Protein AF-A0A8J7KD27-F1 (afdb_monomer_lite)

Radius of gyration: 27.81 Å; chains: 1; bounding box: 64×61×92 Å

Foldseek 3Di:
DDDDDDDDDDDDPDPDPDDPDDPPPDDDDDPPPPPPPPDDDLVNLVVLLVVLVPPPPPPLVVLLVQLVVLLVVVCVDPLSVVLCVVCVVLVVQLVLLVLLLVLLVQLLVLLVCCVPVALVLLVVLLVVLVPPVPVVSLVSLVVSLVVLVVSLVSNVVSVVPPSDDPVSVVLSVLSVVLSVLSVVCSVVSPSVSSVVSSVSSCVCSVPVSVVSVVSSLVSLVSSPLVVVLVSLVSSLVSCVVVVPDVVSSVSNVSSSVSSVVVNVSSVSNSVSVVVVVVVVVVVVVVVD

Secondary structure (DSSP, 8-state):
-------------------SS-----S-----GGGS-TT--HHHHHHHHHHHHHS----HHHHHHHHHHHHHHHTTSHHHHHHHHHTHHHHHHHHHHHHHHHHHHHHHHHHHHIIIIIIHHHHHHHTTTT-TT-HHHHHHHHHHHHHHHHHHHHHHHHHTSTTS-HHHHHHHHHHHHHHHHHHHHHHHT-HHHHHHHHHHHHHHHTTHHHHHHHHHHHHHHHT-HHHHHHHHHHHHHHHHHTT--HHHHHHHHHHHHHHHHHHHHHHHHHHHHHHHHHHHHHHHHT--

Sequence (288 aa):
MPVDDTLSNPIDQNVQQSGKFGVNIGQGQEIHIGDVYQQIDPETVKQIVREELRLPQKEYGNSVGRGLAALAELMHHSEARSAVITFGADFRAACEQIDVIANYKELHDLLHTLEFQCYSGIIQEAKRFSDPEDETALEILMEHELTLQGISREVKHVAERETIATSELLWIKRLDHAQEELHAAIETLDTRRLQRTIWLLNRILAIQPSRINTNLNAAAKALRLPALVNAMQAIWNSLVEANLNQEKIQQFQTAVVVLAELNQRLTALIYGHDCWQEFDLVQASRSD

pLDDT: mean 75.5, std 20.82, range [23.75, 96.12]

Structure (mmCIF, N/CA/C/O backbone):
data_AF-A0A8J7KD27-F1
#
_entry.id   AF-A0A8J7KD27-F1
#
loop_
_atom_site.group_PDB
_atom_site.id
_atom_site.type_symbol
_atom_site.label_atom_id
_atom_site.label_alt_id
_atom_site.label_comp_id
_atom_site.label_asym_id
_atom_site.label_entity_id
_atom_site.label_seq_id
_atom_site.pdbx_PDB_ins_code
_atom_site.Cartn_x
_atom_site.Cartn_y
_atom_site.Cartn_z
_atom_site.occupancy
_atom_site.B_iso_or_equiv
_atom_site.auth_seq_id
_atom_site.auth_comp_id
_atom_site.auth_asym_id
_atom_site.auth_atom_id
_atom_site.pdbx_PDB_model_num
ATOM 1 N N . MET A 1 1 ? -30.780 48.436 62.926 1.00 34.75 1 MET A N 1
ATOM 2 C CA . MET A 1 1 ? -32.008 48.814 62.186 1.00 34.75 1 MET A CA 1
ATOM 3 C C . MET A 1 1 ? -31.629 49.893 61.184 1.00 34.75 1 MET A C 1
ATOM 5 O O . MET A 1 1 ? -30.831 50.730 61.596 1.00 34.75 1 MET A O 1
ATOM 9 N N . PRO A 1 2 ? -32.154 49.925 59.944 1.00 37.44 2 PRO A N 1
ATOM 10 C CA . PRO A 1 2 ? -33.251 49.147 59.358 1.00 37.44 2 PRO A CA 1
ATOM 11 C C . PRO A 1 2 ? -32.788 48.251 58.179 1.00 37.44 2 PRO A C 1
ATOM 13 O O . PRO A 1 2 ? -31.627 47.861 58.133 1.00 37.44 2 PRO A O 1
ATOM 16 N N . VAL A 1 3 ? -33.744 47.866 57.334 1.00 32.84 3 VAL A N 1
ATOM 17 C CA . VAL A 1 3 ? -33.877 46.665 56.495 1.00 32.84 3 VAL A CA 1
ATOM 18 C C . VAL A 1 3 ? -33.840 47.044 54.999 1.00 32.84 3 VAL A C 1
ATOM 20 O O . VAL A 1 3 ? -34.220 48.163 54.664 1.00 32.84 3 VAL A O 1
ATOM 23 N N . ASP A 1 4 ? -33.499 46.061 54.160 1.00 28.91 4 ASP A N 1
ATOM 24 C CA . ASP A 1 4 ? -34.128 45.711 52.865 1.00 28.91 4 ASP A CA 1
ATOM 25 C C . ASP A 1 4 ? -33.403 45.901 51.512 1.00 28.91 4 ASP A C 1
ATOM 27 O O . ASP A 1 4 ? -32.638 46.837 51.286 1.00 28.91 4 ASP A O 1
ATOM 31 N N . ASP A 1 5 ? -33.701 44.914 50.658 1.00 34.41 5 ASP A N 1
ATOM 32 C CA . ASP A 1 5 ? -33.194 44.464 49.354 1.00 34.41 5 ASP A CA 1
ATOM 33 C C . ASP A 1 5 ? -33.016 45.497 48.222 1.00 34.41 5 ASP A C 1
ATOM 35 O O . ASP A 1 5 ? -33.801 46.432 48.082 1.00 34.41 5 ASP A O 1
ATOM 39 N N . THR A 1 6 ? -32.061 45.238 47.305 1.00 29.97 6 THR A N 1
ATOM 40 C CA . THR A 1 6 ? -32.313 44.997 45.854 1.00 29.97 6 THR A CA 1
ATOM 41 C C . THR A 1 6 ? -31.026 44.855 45.010 1.00 29.97 6 THR A C 1
ATOM 43 O O . THR A 1 6 ? -30.184 45.742 44.943 1.00 29.97 6 THR A O 1
ATOM 46 N N . LEU A 1 7 ? -30.917 43.699 44.339 1.00 31.94 7 LEU A N 1
ATOM 47 C CA . LEU A 1 7 ? -30.390 43.432 42.984 1.00 31.94 7 LEU A CA 1
ATOM 48 C C . LEU A 1 7 ? -29.523 44.503 42.278 1.00 31.94 7 LEU A C 1
ATOM 50 O O . LEU A 1 7 ? -30.046 45.520 41.829 1.00 31.94 7 LEU A O 1
ATOM 54 N N . SER A 1 8 ? -28.269 44.161 41.948 1.00 27.58 8 SER A N 1
ATOM 55 C CA . SER A 1 8 ? -27.783 44.044 40.551 1.00 27.58 8 SER A CA 1
ATOM 56 C C . SER A 1 8 ? -26.273 43.791 40.484 1.00 27.58 8 SER A C 1
ATOM 58 O O . SER A 1 8 ? -25.460 44.563 40.983 1.00 27.58 8 SER A O 1
ATOM 60 N N . ASN A 1 9 ? -25.923 42.699 39.811 1.00 30.66 9 ASN A N 1
ATOM 61 C CA . ASN A 1 9 ? -24.589 42.384 39.307 1.00 30.66 9 ASN A CA 1
ATOM 62 C C . ASN A 1 9 ? -24.231 43.354 38.157 1.00 30.66 9 ASN A C 1
ATOM 64 O O . ASN A 1 9 ? -25.144 43.784 37.443 1.00 30.66 9 ASN A O 1
ATOM 68 N N . PRO A 1 10 ? -22.943 43.628 37.883 1.00 29.66 10 PRO A N 1
ATOM 69 C CA . PRO A 1 10 ? -22.507 43.289 36.531 1.00 29.66 10 PRO A CA 1
ATOM 70 C C . PRO A 1 10 ? -21.076 42.734 36.425 1.00 29.66 10 PRO A C 1
ATOM 72 O O . PRO A 1 10 ? -20.099 43.398 36.749 1.00 29.66 10 PRO A O 1
ATOM 75 N N . ILE A 1 11 ? -21.023 41.556 35.798 1.00 28.89 11 ILE A N 1
ATOM 76 C CA . ILE A 1 11 ? -20.173 41.204 34.650 1.00 28.89 11 ILE A CA 1
ATOM 77 C C . ILE A 1 11 ? -18.659 41.187 34.909 1.00 28.89 11 ILE A C 1
ATOM 79 O O . ILE A 1 11 ? -17.937 42.159 34.691 1.00 28.89 11 ILE A O 1
ATOM 83 N N . ASP A 1 12 ? -18.195 39.978 35.235 1.00 27.97 12 ASP A N 1
ATOM 84 C CA . ASP A 1 12 ? -16.846 39.488 34.969 1.00 27.97 12 ASP A CA 1
ATOM 85 C C . ASP A 1 12 ? -16.473 39.663 33.489 1.00 27.97 12 ASP A C 1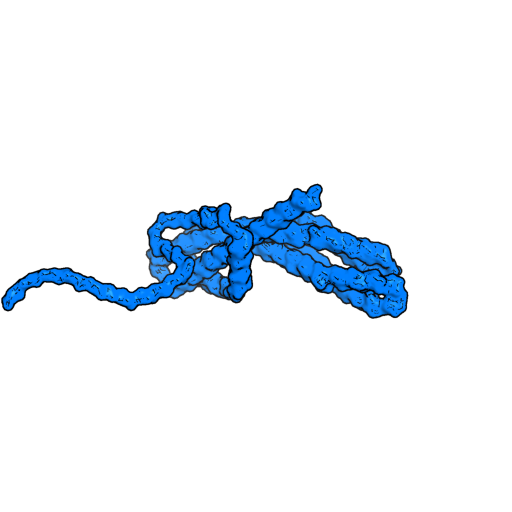
ATOM 87 O O . ASP A 1 12 ? -17.111 39.121 32.581 1.00 27.97 12 ASP A O 1
ATOM 91 N N . GLN A 1 13 ? -15.377 40.381 33.252 1.00 29.78 13 GLN A N 1
ATOM 92 C CA . GLN A 1 13 ? -14.627 40.326 32.005 1.00 29.78 13 GLN A CA 1
ATOM 93 C C . GLN A 1 13 ? -13.806 39.032 31.983 1.00 29.78 13 GLN A C 1
ATOM 95 O O . GLN A 1 13 ? -12.671 39.003 32.451 1.00 29.78 13 GLN A O 1
ATOM 100 N N . ASN A 1 14 ? -14.365 37.965 31.411 1.00 27.38 14 ASN A N 1
ATOM 101 C CA . ASN A 1 14 ? -13.587 36.802 30.993 1.00 27.38 14 ASN A CA 1
ATOM 102 C C . ASN A 1 14 ? -13.512 36.783 29.464 1.00 27.38 14 ASN A C 1
ATOM 104 O O . ASN A 1 14 ? -14.493 36.525 28.768 1.00 27.38 14 ASN A O 1
ATOM 108 N N . VAL A 1 15 ? -12.332 37.121 28.946 1.00 28.33 15 VAL A N 1
ATOM 109 C CA . VAL A 1 15 ? -11.997 37.069 27.522 1.00 28.33 15 VAL A CA 1
ATOM 110 C C . VAL A 1 15 ? -11.970 35.603 27.098 1.00 28.33 15 VAL A C 1
ATOM 112 O O . VAL A 1 15 ? -11.019 34.868 27.345 1.00 28.33 15 VAL A O 1
ATOM 115 N N . GLN A 1 16 ? -13.055 35.186 26.461 1.00 26.38 16 GLN A N 1
ATOM 116 C CA . GLN A 1 16 ? -13.216 33.887 25.831 1.00 26.38 16 GLN A CA 1
ATOM 117 C C . GLN A 1 16 ? -12.414 33.891 24.518 1.00 26.38 16 GLN A C 1
ATOM 119 O O . GLN A 1 16 ? -12.854 34.443 23.511 1.00 26.38 16 GLN A O 1
ATOM 124 N N . GLN A 1 17 ? -11.219 33.293 24.514 1.00 26.89 17 GLN A N 1
ATOM 125 C CA . GLN A 1 17 ? -10.599 32.826 23.271 1.00 26.89 17 GLN A CA 1
ATOM 126 C C . GLN A 1 17 ? -11.347 31.569 22.824 1.00 26.89 17 GLN A C 1
ATOM 128 O O . GLN A 1 17 ? -11.011 30.443 23.183 1.00 26.89 17 GLN A O 1
ATOM 133 N N . SER A 1 18 ? -12.418 31.778 22.068 1.00 28.34 18 SER A N 1
ATOM 134 C CA . SER A 1 18 ? -13.129 30.740 21.337 1.00 28.34 18 SER A CA 1
ATOM 135 C C . SER A 1 18 ? -12.239 30.218 20.206 1.00 28.34 18 SER A C 1
ATOM 137 O O . SER A 1 18 ? -11.997 30.895 19.206 1.00 28.34 18 SER A O 1
ATOM 139 N N . GLY A 1 19 ? -11.750 28.984 20.358 1.00 25.69 19 GLY A N 1
ATOM 140 C CA . GLY A 1 19 ? -11.294 28.183 19.225 1.00 25.69 19 GLY A CA 1
ATOM 141 C C . GLY A 1 19 ? -12.421 28.105 18.194 1.00 25.69 19 GLY A C 1
ATOM 142 O O . GLY A 1 19 ? -13.577 27.877 18.540 1.00 25.69 19 GLY A O 1
ATOM 143 N N . LYS A 1 20 ? -12.089 28.355 16.929 1.00 35.59 20 LYS A N 1
ATOM 144 C CA . LYS A 1 20 ? -13.010 28.659 15.820 1.00 35.59 20 LYS A CA 1
ATOM 145 C C . LYS A 1 20 ? -13.953 27.512 15.397 1.00 35.59 20 LYS A C 1
ATOM 147 O O . LYS A 1 20 ? -14.638 27.640 14.391 1.00 35.59 20 LYS A O 1
ATOM 152 N N . PHE A 1 21 ? -14.021 26.424 16.159 1.00 34.28 21 PHE A N 1
ATOM 153 C CA . PHE A 1 21 ? -14.945 25.311 15.954 1.00 34.28 21 PHE A CA 1
ATOM 154 C C . PHE A 1 21 ? -15.489 24.884 17.317 1.00 34.28 21 PHE A C 1
ATOM 156 O O . PHE A 1 21 ? -14.833 24.177 18.079 1.00 34.28 21 PHE A O 1
ATOM 163 N N . GLY A 1 22 ? -16.672 25.395 17.659 1.00 23.75 22 GLY A N 1
ATOM 164 C CA . GLY A 1 22 ? -17.358 25.056 18.899 1.00 23.75 22 GLY A CA 1
ATOM 165 C C . GLY A 1 22 ? -17.822 23.605 18.872 1.00 23.75 22 GLY A C 1
ATOM 166 O O . GLY A 1 22 ? -18.890 23.310 18.346 1.00 23.75 22 GLY A O 1
ATOM 167 N N . VAL A 1 23 ? -17.036 22.702 19.454 1.00 29.30 23 VAL A N 1
ATOM 168 C CA . VAL A 1 23 ? -17.522 21.374 19.834 1.00 29.30 23 VAL A CA 1
ATOM 169 C C . VAL A 1 23 ? -18.299 21.553 21.132 1.00 29.30 23 VAL A C 1
ATOM 171 O O . VAL A 1 23 ? -17.717 21.681 22.209 1.00 29.30 23 VAL A O 1
ATOM 174 N N . ASN A 1 24 ? -19.623 21.627 21.028 1.00 28.41 24 ASN A N 1
ATOM 175 C CA . ASN A 1 24 ? -20.491 21.689 22.195 1.00 28.41 24 ASN A CA 1
ATOM 176 C C . ASN A 1 24 ? -20.612 20.269 22.769 1.00 28.41 24 ASN A C 1
ATOM 178 O O . ASN A 1 24 ? -21.410 19.458 22.304 1.00 28.41 24 ASN A O 1
ATOM 182 N N . ILE A 1 25 ? -19.760 19.939 23.742 1.00 35.22 25 ILE A N 1
ATOM 183 C CA . ILE A 1 25 ? -19.860 18.693 24.510 1.00 35.22 25 ILE A CA 1
ATOM 184 C C . ILE A 1 25 ? -20.937 18.908 25.571 1.00 35.22 25 ILE A C 1
ATOM 186 O O . ILE A 1 25 ? -20.669 19.329 26.693 1.00 35.22 25 ILE A O 1
ATOM 190 N N . GLY A 1 26 ? -22.186 18.673 25.188 1.00 29.78 26 GLY A N 1
ATOM 191 C CA . GLY A 1 26 ? -23.321 18.802 26.086 1.00 29.78 26 GLY A CA 1
ATOM 192 C C . GLY A 1 26 ? -24.579 18.222 25.463 1.00 29.78 26 GLY A C 1
ATOM 193 O O . GLY A 1 26 ? -25.100 18.777 24.509 1.00 29.78 26 GLY A O 1
ATOM 194 N N . GLN A 1 27 ? -25.067 17.139 26.070 1.00 27.22 27 GLN A N 1
ATOM 195 C CA . GLN A 1 27 ? -26.382 16.527 25.849 1.00 27.22 27 GLN A CA 1
ATOM 196 C C . GLN A 1 27 ? -26.584 15.818 24.502 1.00 27.22 27 GLN A C 1
ATOM 198 O O . GLN A 1 27 ? -27.118 16.389 23.566 1.00 27.22 27 GLN A O 1
ATOM 203 N N . GLY A 1 28 ? -26.246 14.524 24.460 1.00 32.25 28 GLY A N 1
ATOM 204 C CA . GLY A 1 28 ? -27.072 13.473 23.839 1.00 32.25 28 GLY A CA 1
ATOM 205 C C . GLY A 1 28 ? -27.659 13.686 22.436 1.00 32.25 28 GLY A C 1
ATOM 206 O O . GLY A 1 28 ? -28.681 13.075 22.140 1.00 32.25 28 GLY A O 1
ATOM 207 N N . GLN A 1 29 ? -27.063 14.516 21.583 1.00 24.59 29 GLN A N 1
ATOM 208 C CA . GLN A 1 29 ? -27.455 14.653 20.184 1.00 24.59 29 GLN A CA 1
ATOM 209 C C . GLN A 1 29 ? -26.474 13.879 19.308 1.00 24.59 29 GLN A C 1
ATOM 211 O O . GLN A 1 29 ? -25.260 14.071 19.391 1.00 24.59 29 GLN A O 1
ATOM 216 N N . GLU A 1 30 ? -27.018 12.986 18.481 1.00 27.33 30 GLU A N 1
ATOM 217 C CA . GLU A 1 30 ? -26.281 12.323 17.411 1.00 27.33 30 GLU A CA 1
ATOM 218 C C . GLU A 1 30 ? -25.573 13.373 16.555 1.00 27.33 30 GLU A C 1
ATOM 220 O O . GLU A 1 30 ? -26.193 14.278 15.995 1.00 27.33 30 GLU A O 1
ATOM 225 N N . ILE A 1 31 ? -24.253 13.250 16.452 1.00 31.39 31 ILE A N 1
ATOM 226 C CA . ILE A 1 31 ? -23.450 14.108 15.593 1.00 31.39 31 ILE A CA 1
ATOM 227 C C . ILE A 1 31 ? -23.714 13.664 14.148 1.00 31.39 31 ILE A C 1
ATOM 229 O O . ILE A 1 31 ? -23.081 12.738 13.641 1.00 31.39 31 ILE A O 1
ATOM 233 N N . HIS A 1 32 ? -24.670 14.301 13.472 1.00 27.62 32 HIS A N 1
ATOM 234 C CA . HIS A 1 32 ? -24.827 14.185 12.022 1.00 27.62 32 HIS A CA 1
ATOM 235 C C . HIS A 1 32 ? -23.715 14.984 11.329 1.00 27.62 32 HIS A C 1
ATOM 237 O O . HIS A 1 32 ? -23.877 16.138 10.947 1.00 27.62 32 HIS A O 1
ATOM 243 N N . ILE A 1 33 ? -22.548 14.348 11.178 1.00 38.88 33 ILE A N 1
ATOM 244 C CA . ILE A 1 33 ? -21.385 14.891 10.446 1.00 38.88 33 ILE A CA 1
ATOM 245 C C . ILE A 1 33 ? -21.664 14.972 8.924 1.00 38.88 33 ILE A C 1
ATOM 247 O O . ILE A 1 33 ? -20.930 15.627 8.190 1.00 38.88 33 ILE A O 1
ATOM 251 N N . GLY A 1 34 ? -22.750 14.353 8.440 1.00 31.09 34 GLY A N 1
ATOM 252 C CA . GLY A 1 34 ? -23.084 14.249 7.014 1.00 31.09 34 GLY A CA 1
ATOM 253 C C . GLY A 1 34 ? -23.561 15.536 6.326 1.00 31.09 34 GLY A C 1
ATOM 254 O O . GLY A 1 34 ? -23.409 15.642 5.113 1.00 31.09 34 GLY A O 1
ATOM 255 N N . ASP A 1 35 ? -24.076 16.527 7.062 1.00 29.36 35 ASP A N 1
ATOM 256 C CA . ASP A 1 35 ? -24.871 17.609 6.447 1.00 29.36 35 ASP A CA 1
ATOM 257 C C . ASP A 1 35 ? -24.125 18.939 6.232 1.00 29.36 35 ASP A C 1
ATOM 259 O O . ASP A 1 35 ? -24.668 19.864 5.630 1.00 29.36 35 ASP A O 1
ATOM 263 N N . VAL A 1 36 ? -22.866 19.070 6.667 1.00 41.69 36 VAL A N 1
ATOM 264 C CA . VAL A 1 36 ? -22.132 20.354 6.571 1.00 41.69 36 VAL A CA 1
ATOM 265 C C . VAL A 1 36 ? -21.519 20.598 5.177 1.00 41.69 36 VAL A C 1
ATOM 267 O O . VAL A 1 36 ? -21.086 21.709 4.877 1.00 41.69 36 VAL A O 1
ATOM 270 N N . TYR A 1 37 ? -21.504 19.603 4.284 1.00 45.41 37 TYR A N 1
ATOM 271 C CA . TYR A 1 37 ? -20.551 19.598 3.163 1.00 45.41 37 TYR A CA 1
ATOM 272 C C . TYR A 1 37 ? -21.145 19.674 1.747 1.00 45.41 37 TYR A C 1
ATOM 274 O O . TYR A 1 37 ? -20.389 19.727 0.787 1.00 45.41 37 TYR A O 1
ATOM 282 N N . GLN A 1 38 ? -22.464 19.779 1.562 1.00 40.38 38 GLN A N 1
ATOM 283 C CA . GLN A 1 38 ? -23.055 19.763 0.208 1.00 40.38 38 GLN A CA 1
ATOM 284 C C . GLN A 1 38 ? -22.871 21.050 -0.635 1.00 40.38 38 GLN A C 1
ATOM 286 O O . GLN A 1 38 ? -23.350 21.094 -1.766 1.00 40.38 38 GLN A O 1
ATOM 291 N N . GLN A 1 39 ? -22.195 22.101 -0.146 1.00 44.88 39 GLN A N 1
ATOM 292 C CA . GLN A 1 39 ? -22.055 23.383 -0.872 1.00 44.88 39 GLN A CA 1
ATOM 293 C C . GLN A 1 39 ? -20.691 24.081 -0.691 1.00 44.88 39 GLN A C 1
ATOM 295 O O . GLN A 1 39 ? -20.625 25.308 -0.617 1.00 44.88 39 GLN A O 1
ATOM 300 N N . ILE A 1 40 ? -19.587 23.336 -0.584 1.00 54.19 40 ILE A N 1
ATOM 301 C CA . ILE A 1 40 ? -18.263 23.954 -0.394 1.00 54.19 40 ILE A CA 1
ATOM 302 C C . ILE A 1 40 ? -17.577 24.211 -1.745 1.00 54.19 40 ILE A C 1
ATOM 304 O O . ILE A 1 40 ? -17.360 23.288 -2.524 1.00 54.19 40 ILE A O 1
ATOM 308 N N . ASP A 1 41 ? -17.217 25.472 -2.004 1.00 61.31 41 ASP A N 1
ATOM 309 C CA . ASP A 1 41 ? -16.461 25.896 -3.190 1.00 61.31 41 ASP A CA 1
ATOM 310 C C . ASP A 1 41 ? -15.068 25.220 -3.259 1.00 61.31 41 ASP A C 1
ATOM 312 O O . ASP A 1 41 ? -14.403 25.091 -2.222 1.00 61.31 41 ASP A O 1
ATOM 316 N N . PRO A 1 42 ? -14.585 24.809 -4.450 1.00 55.03 42 PRO A N 1
ATOM 317 C CA . PRO A 1 42 ? -13.287 24.152 -4.628 1.00 55.03 42 PRO A CA 1
ATOM 318 C C . PRO A 1 42 ? -12.090 24.874 -3.997 1.00 55.03 42 PRO A C 1
ATOM 320 O O . PRO A 1 42 ? -11.185 24.197 -3.513 1.00 55.03 42 PRO A O 1
ATOM 323 N N . GLU A 1 43 ? -12.047 26.210 -3.931 1.00 61.41 43 GLU A N 1
ATOM 324 C CA . GLU A 1 43 ? -10.941 26.912 -3.255 1.00 61.41 43 GLU A CA 1
ATOM 325 C C . GLU A 1 43 ? -10.995 26.757 -1.732 1.00 61.41 43 GLU A C 1
ATOM 327 O O . GLU A 1 43 ? -9.959 26.689 -1.065 1.00 61.41 43 GLU A O 1
ATOM 332 N N . THR A 1 44 ? -12.192 26.607 -1.172 1.00 62.38 44 THR A N 1
ATOM 333 C CA . THR A 1 44 ? -12.369 26.319 0.256 1.00 62.38 44 THR A CA 1
ATOM 334 C C . THR A 1 44 ? -11.921 24.891 0.576 1.00 62.38 44 THR A C 1
ATOM 336 O O . THR A 1 44 ? -11.226 24.671 1.568 1.00 62.38 44 THR A O 1
ATOM 339 N N . VAL A 1 45 ? -12.213 23.926 -0.304 1.00 59.38 45 VAL A N 1
ATOM 340 C CA . VAL A 1 45 ? -11.701 22.548 -0.190 1.00 59.38 45 VAL A CA 1
ATOM 341 C C . VAL A 1 45 ? -10.172 22.521 -0.271 1.00 59.38 45 VAL A C 1
ATOM 343 O O . VAL A 1 45 ? -9.522 21.877 0.553 1.00 59.38 45 VAL A O 1
ATOM 346 N N . LYS A 1 46 ? -9.571 23.282 -1.198 1.00 58.84 46 LYS A N 1
ATOM 347 C CA . LYS A 1 46 ? -8.109 23.433 -1.288 1.00 58.84 46 LYS A CA 1
ATOM 348 C C . LYS A 1 46 ? -7.503 23.994 -0.016 1.00 58.84 46 LYS A C 1
ATOM 350 O O . LYS A 1 46 ? -6.465 23.501 0.417 1.00 58.84 46 LYS A O 1
ATOM 355 N N . GLN A 1 47 ? -8.118 25.016 0.575 1.00 61.72 47 GLN A N 1
ATOM 356 C CA . GLN A 1 47 ? -7.642 25.584 1.833 1.00 61.72 47 GLN A CA 1
ATOM 357 C C . GLN A 1 47 ? -7.716 24.570 2.974 1.00 61.72 47 GLN A C 1
ATOM 359 O O . GLN A 1 47 ? -6.731 24.428 3.691 1.00 61.72 47 GLN A O 1
ATOM 364 N N . ILE A 1 48 ? -8.814 23.819 3.096 1.00 61.62 48 ILE A N 1
ATOM 365 C CA . ILE A 1 48 ? -8.964 22.776 4.122 1.00 61.62 48 ILE A CA 1
ATOM 366 C C . ILE A 1 48 ? -7.892 21.697 3.951 1.00 61.62 48 ILE A C 1
ATOM 368 O O . ILE A 1 48 ? -7.141 21.435 4.883 1.00 61.62 48 ILE A O 1
ATOM 372 N N . VAL A 1 49 ? -7.741 21.131 2.749 1.00 60.31 49 VAL A N 1
ATOM 373 C CA . VAL A 1 49 ? -6.721 20.104 2.473 1.00 60.31 49 VAL A CA 1
ATOM 374 C C . VAL A 1 49 ? -5.310 20.644 2.720 1.00 60.31 49 VAL A C 1
ATOM 376 O O . VAL A 1 49 ? -4.469 19.947 3.278 1.00 60.31 49 VAL A O 1
ATOM 379 N N . ARG A 1 50 ? -5.032 21.897 2.345 1.00 60.53 50 ARG A N 1
ATOM 380 C CA . ARG A 1 50 ? -3.713 22.521 2.517 1.00 60.53 50 ARG A CA 1
ATOM 381 C C . ARG A 1 50 ? -3.381 22.814 3.976 1.00 60.53 50 ARG A C 1
ATOM 383 O O . ARG A 1 50 ? -2.229 22.636 4.362 1.00 60.53 50 ARG A O 1
ATOM 390 N N . GLU A 1 51 ? -4.350 23.258 4.768 1.00 61.94 51 GLU A N 1
ATOM 391 C CA . GLU A 1 51 ? -4.175 23.437 6.211 1.00 61.94 51 GLU A CA 1
ATOM 392 C C . GLU A 1 51 ? -4.029 22.081 6.915 1.00 61.94 51 GLU A C 1
ATOM 394 O O . GLU A 1 51 ? -3.100 21.898 7.700 1.00 61.94 51 GLU A O 1
ATOM 399 N N . GLU A 1 52 ? -4.826 21.077 6.539 1.00 60.69 52 GLU A N 1
ATOM 400 C CA . GLU A 1 52 ? -4.701 19.714 7.070 1.00 60.69 52 GLU A CA 1
ATOM 401 C C . GLU A 1 52 ? -3.384 19.034 6.677 1.00 60.69 52 GLU A C 1
ATOM 403 O O . GLU A 1 52 ? -2.840 18.267 7.465 1.00 60.69 52 GLU A O 1
ATOM 408 N N . LEU A 1 53 ? -2.816 19.313 5.500 1.00 57.75 53 LEU A N 1
ATOM 409 C CA . LEU A 1 53 ? -1.483 18.835 5.100 1.00 57.75 53 LEU A CA 1
ATOM 410 C C . LEU A 1 53 ? -0.342 19.604 5.788 1.00 57.75 53 LEU A C 1
ATOM 412 O O . LEU A 1 53 ? 0.753 19.065 5.936 1.00 57.75 53 LEU A O 1
ATOM 416 N N . ARG A 1 54 ? -0.579 20.855 6.209 1.00 52.12 54 ARG A N 1
ATOM 417 C CA . ARG A 1 54 ? 0.402 21.704 6.910 1.00 52.12 54 ARG A CA 1
ATOM 418 C C . ARG A 1 54 ? 0.564 21.363 8.380 1.00 52.12 54 ARG A C 1
ATOM 420 O O . ARG A 1 54 ? 1.622 21.647 8.946 1.00 52.12 54 ARG A O 1
ATOM 427 N N . LEU A 1 55 ? -0.461 20.786 9.004 1.00 52.03 55 LEU A N 1
ATOM 428 C CA . LEU A 1 55 ? -0.351 20.330 10.381 1.00 52.03 55 LEU A CA 1
ATOM 429 C C . LEU A 1 55 ? 0.733 19.247 10.456 1.00 52.03 55 LEU A C 1
ATOM 431 O O . LEU A 1 55 ? 0.635 18.255 9.719 1.00 52.03 55 LEU A O 1
ATOM 435 N N . PRO A 1 56 ? 1.745 19.396 11.339 1.00 49.59 56 PRO A N 1
ATOM 436 C CA . PRO A 1 56 ? 2.768 18.376 11.507 1.00 49.59 56 PRO A CA 1
ATOM 437 C C . PRO A 1 56 ? 2.090 17.027 11.729 1.00 49.59 56 PRO A C 1
ATOM 439 O O . PRO A 1 56 ? 0.995 16.944 12.302 1.00 49.59 56 PRO A O 1
ATOM 442 N N . GLN A 1 57 ? 2.713 15.967 11.223 1.00 54.12 57 GLN A N 1
ATOM 443 C CA . GLN A 1 57 ? 2.253 14.606 11.441 1.00 54.12 57 GLN A CA 1
ATOM 444 C C . GLN A 1 57 ? 2.353 14.340 12.950 1.00 54.12 57 GLN A C 1
ATOM 446 O O . GLN A 1 57 ? 3.400 13.957 13.459 1.00 54.12 57 GLN A O 1
ATOM 451 N N . LYS A 1 58 ? 1.289 14.671 13.695 1.00 56.41 58 LYS A N 1
ATOM 452 C CA . LYS A 1 58 ? 1.158 14.372 15.122 1.00 56.41 58 LYS A CA 1
ATOM 453 C C . LYS A 1 58 ? 1.457 12.880 15.266 1.00 56.41 58 LYS A C 1
ATOM 455 O O . LYS A 1 58 ? 0.995 12.078 14.454 1.00 56.41 58 LYS A O 1
ATOM 460 N N . GLU A 1 59 ? 2.216 12.492 16.284 1.00 61.00 59 GLU A N 1
ATOM 461 C CA . GLU A 1 59 ? 2.456 11.080 16.593 1.00 61.00 59 GLU A CA 1
ATOM 462 C C . GLU A 1 59 ? 1.180 10.443 17.175 1.00 61.00 59 GLU A C 1
ATOM 464 O O . GLU A 1 59 ? 1.117 10.079 18.349 1.00 61.00 59 GLU A O 1
ATOM 469 N N . TYR A 1 60 ? 0.126 10.324 16.359 1.00 68.69 60 TYR A N 1
ATOM 470 C CA . TYR A 1 60 ? -1.145 9.712 16.750 1.00 68.69 60 TYR A CA 1
ATOM 471 C C . TYR A 1 60 ? -0.914 8.272 17.250 1.00 68.69 60 TYR A C 1
ATOM 473 O O . TYR A 1 60 ? -1.516 7.852 18.237 1.00 68.69 60 TYR A O 1
ATOM 481 N N . GLY A 1 61 ? 0.027 7.546 16.628 1.00 69.69 61 GLY A N 1
ATOM 482 C CA . GLY A 1 61 ? 0.343 6.151 16.948 1.00 69.69 61 GLY A CA 1
ATOM 483 C C . GLY A 1 61 ? 0.867 5.927 18.371 1.00 69.69 61 GLY A C 1
ATOM 484 O O . GLY A 1 61 ? 0.442 4.979 19.028 1.00 69.69 61 GLY A O 1
ATOM 485 N N . ASN A 1 62 ? 1.719 6.817 18.890 1.00 76.56 62 ASN A N 1
ATOM 486 C CA . ASN A 1 62 ? 2.301 6.658 20.228 1.00 76.56 62 ASN A CA 1
ATOM 487 C C . ASN A 1 62 ? 1.250 6.830 21.335 1.00 76.56 62 ASN A C 1
ATOM 489 O O . ASN A 1 62 ? 1.227 6.062 22.299 1.00 76.56 62 ASN A O 1
ATOM 493 N N . SER A 1 63 ? 0.349 7.802 21.188 1.00 78.62 63 SER A N 1
ATOM 494 C CA . SER A 1 63 ? -0.733 8.040 22.151 1.00 78.62 63 SER A CA 1
ATOM 495 C C . SER A 1 63 ? -1.806 6.952 22.097 1.00 78.62 63 SER A C 1
ATOM 497 O O . SER A 1 63 ? -2.232 6.466 23.145 1.00 78.62 63 SER A O 1
ATOM 499 N N . VAL A 1 64 ? -2.201 6.518 20.893 1.00 80.19 64 VAL A N 1
ATOM 500 C CA . VAL A 1 64 ? -3.170 5.423 20.719 1.00 80.19 64 VAL A CA 1
ATOM 501 C C . VAL A 1 64 ? -2.609 4.109 21.270 1.00 80.19 64 VAL A C 1
ATOM 503 O O . VAL A 1 64 ? -3.290 3.433 22.038 1.00 80.19 64 VAL A O 1
ATOM 506 N N . GLY A 1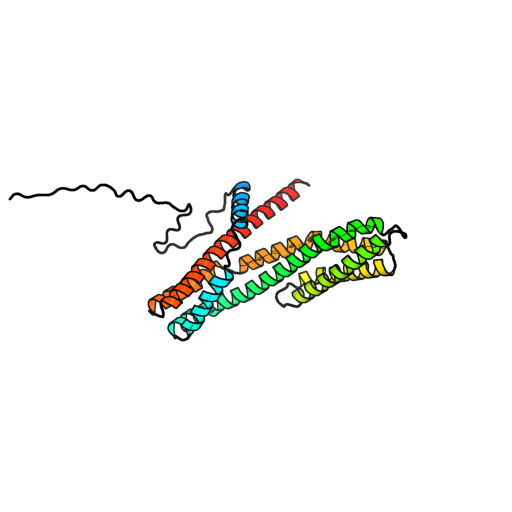 65 ? -1.345 3.786 20.973 1.00 80.69 65 GLY A N 1
ATOM 507 C CA . GLY A 1 65 ? -0.681 2.584 21.486 1.00 80.69 65 GLY A CA 1
ATOM 508 C C . GLY A 1 65 ? -0.619 2.540 23.015 1.00 80.69 65 GLY A C 1
ATOM 509 O O . GLY A 1 65 ? -0.929 1.511 23.616 1.00 80.69 65 GLY A O 1
ATOM 510 N N . ARG A 1 66 ? -0.305 3.669 23.667 1.00 83.75 66 ARG A N 1
ATOM 511 C CA . ARG A 1 66 ? -0.317 3.771 25.138 1.00 83.75 66 ARG A CA 1
ATOM 512 C C . ARG A 1 66 ? -1.710 3.568 25.734 1.00 83.75 66 ARG A C 1
ATOM 514 O O . ARG A 1 66 ? -1.836 2.858 26.728 1.00 83.75 66 ARG A O 1
ATOM 521 N N . GLY A 1 67 ? -2.752 4.151 25.141 1.00 84.06 67 GLY A N 1
ATOM 522 C CA . GLY A 1 67 ? -4.121 3.967 25.633 1.00 84.06 67 GLY A CA 1
ATOM 523 C C . GLY A 1 67 ? -4.634 2.537 25.456 1.00 84.06 67 GLY A C 1
ATOM 524 O O . GLY A 1 67 ? -5.285 2.012 26.356 1.00 84.06 67 GLY A O 1
ATOM 525 N N . LEU A 1 68 ? -4.293 1.867 24.351 1.00 84.81 68 LEU A N 1
ATOM 526 C CA . LEU A 1 68 ? -4.628 0.452 24.150 1.00 84.81 68 LEU A CA 1
ATOM 527 C C . LEU A 1 68 ? -3.873 -0.465 25.122 1.00 84.81 68 LEU A C 1
ATOM 529 O O . LEU A 1 68 ? -4.460 -1.412 25.642 1.00 84.81 68 LEU A O 1
ATOM 533 N N . ALA A 1 69 ? -2.608 -0.163 25.433 1.00 86.94 69 ALA A N 1
ATOM 534 C CA . ALA A 1 69 ? -1.869 -0.873 26.477 1.00 86.94 69 ALA A CA 1
ATOM 53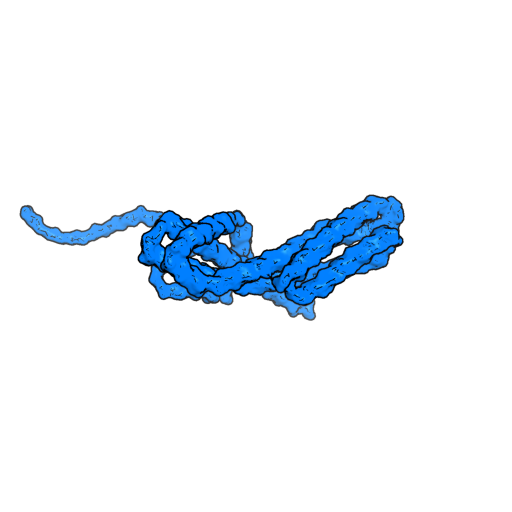5 C C . ALA A 1 69 ? -2.525 -0.690 27.858 1.00 86.94 69 ALA A C 1
ATOM 537 O O . ALA A 1 69 ? -2.702 -1.659 28.594 1.00 86.94 69 ALA A O 1
ATOM 538 N N . ALA A 1 70 ? -2.971 0.529 28.180 1.00 87.62 70 ALA A N 1
ATOM 539 C CA . ALA A 1 70 ? -3.721 0.796 29.404 1.00 87.62 70 ALA A CA 1
ATOM 540 C C . ALA A 1 70 ? -5.051 0.020 29.458 1.00 87.62 70 ALA A C 1
ATOM 542 O O . ALA A 1 70 ? -5.400 -0.522 30.505 1.00 87.62 70 ALA A O 1
ATOM 543 N N . LEU A 1 71 ? -5.767 -0.096 28.333 1.00 86.81 71 LEU A N 1
ATOM 544 C CA . LEU A 1 71 ? -6.972 -0.923 28.238 1.00 86.81 71 LEU A CA 1
ATOM 545 C C . LEU A 1 71 ? -6.664 -2.409 28.475 1.00 86.81 71 LEU A C 1
ATOM 547 O O . LEU A 1 71 ? -7.402 -3.068 29.205 1.00 86.81 71 LEU A O 1
ATOM 551 N N . ALA A 1 72 ? -5.574 -2.930 27.906 1.00 87.06 72 ALA A N 1
ATOM 552 C CA . ALA A 1 72 ? -5.165 -4.321 28.098 1.00 87.06 72 ALA A CA 1
ATOM 553 C C . ALA A 1 72 ? -4.897 -4.647 29.578 1.00 87.06 72 ALA A C 1
ATOM 555 O O . ALA A 1 72 ? -5.301 -5.705 30.057 1.00 87.06 72 ALA A O 1
ATOM 556 N N . GLU A 1 73 ? -4.296 -3.717 30.325 1.00 87.75 73 GLU A N 1
ATOM 557 C CA . GLU A 1 73 ? -4.138 -3.847 31.778 1.00 87.75 73 GLU A CA 1
ATOM 558 C C . GLU A 1 73 ? -5.493 -3.804 32.512 1.00 87.75 73 GLU A C 1
ATOM 560 O O . GLU A 1 73 ? -5.735 -4.585 33.432 1.00 87.75 73 GLU A O 1
ATOM 565 N N . LEU A 1 74 ? -6.425 -2.943 32.088 1.00 87.06 74 LEU A N 1
ATOM 566 C CA . LEU A 1 74 ? -7.765 -2.866 32.685 1.00 87.06 74 LEU A CA 1
ATOM 567 C C . LEU A 1 74 ? -8.600 -4.136 32.439 1.00 87.06 74 LEU A C 1
ATOM 569 O O . LEU A 1 74 ? -9.428 -4.485 33.280 1.00 87.06 74 LEU A O 1
ATOM 573 N N . MET A 1 75 ? -8.353 -4.884 31.356 1.00 88.25 75 MET A N 1
ATOM 574 C CA . MET A 1 75 ? -9.033 -6.156 31.040 1.00 88.25 75 MET A CA 1
ATOM 575 C C . MET A 1 75 ? -8.763 -7.300 32.039 1.00 88.25 75 MET A C 1
ATOM 577 O O . MET A 1 75 ? -9.381 -8.375 31.945 1.00 88.25 75 MET A O 1
ATOM 581 N N . HIS A 1 76 ? -7.878 -7.097 33.022 1.00 87.25 76 HIS A N 1
ATOM 582 C CA . HIS A 1 76 ? -7.792 -7.967 34.196 1.00 87.25 76 HIS A CA 1
ATOM 583 C C . HIS A 1 76 ? -9.079 -7.941 35.041 1.00 87.25 76 HIS A C 1
ATOM 585 O O . HIS A 1 76 ? -9.370 -8.930 35.714 1.00 87.25 76 HIS A O 1
ATOM 591 N N . HIS A 1 77 ? -9.886 -6.883 34.931 1.00 84.44 77 HIS A N 1
ATOM 592 C CA . HIS A 1 77 ? -11.210 -6.766 35.541 1.00 84.44 77 HIS A CA 1
ATOM 593 C C . HIS A 1 77 ? -12.318 -7.271 34.600 1.00 84.44 77 HIS A C 1
ATOM 595 O O . HIS A 1 77 ? -12.275 -7.071 33.382 1.00 84.44 77 HIS A O 1
ATOM 601 N N . SER A 1 78 ? -13.326 -7.943 35.162 1.00 84.06 78 SER A N 1
ATOM 602 C CA . SER A 1 78 ? -14.436 -8.559 34.416 1.00 84.06 78 SER A CA 1
ATOM 603 C C . SER A 1 78 ? -15.274 -7.552 33.629 1.00 84.06 78 SER A C 1
ATOM 605 O O . SER A 1 78 ? -15.714 -7.844 32.519 1.00 84.06 78 SER A O 1
ATOM 607 N N . GLU A 1 79 ? -15.456 -6.362 34.185 1.00 82.06 79 GLU A N 1
ATOM 608 C CA . GLU A 1 79 ? -16.247 -5.254 33.662 1.00 82.06 79 GLU A CA 1
ATOM 609 C C . GLU A 1 79 ? -15.613 -4.715 32.376 1.00 82.06 79 GLU A C 1
ATOM 611 O O . GLU A 1 79 ? -16.260 -4.654 31.329 1.00 82.06 79 GLU A O 1
ATOM 616 N N . ALA A 1 80 ? -14.305 -4.441 32.427 1.00 80.31 80 ALA A N 1
ATOM 617 C CA . ALA A 1 80 ? -13.511 -4.031 31.273 1.00 80.31 80 ALA A CA 1
ATOM 618 C C . ALA A 1 80 ? -13.509 -5.107 30.178 1.00 80.31 80 ALA A C 1
ATOM 620 O O . ALA A 1 80 ? -13.677 -4.811 28.996 1.00 80.31 80 ALA A O 1
ATOM 621 N N . ARG A 1 81 ? -13.366 -6.379 30.567 1.00 85.56 81 ARG A N 1
ATOM 622 C CA . ARG A 1 81 ? -13.367 -7.500 29.621 1.00 85.56 81 ARG A CA 1
ATOM 623 C C . ARG A 1 81 ? -14.711 -7.655 28.910 1.00 85.56 81 ARG A C 1
ATOM 625 O O . ARG A 1 81 ? -14.722 -7.870 27.703 1.00 85.56 81 ARG A O 1
ATOM 632 N N . SER A 1 82 ? -15.822 -7.529 29.633 1.00 85.88 82 SER A N 1
ATOM 633 C CA . SER A 1 82 ? -17.174 -7.612 29.066 1.00 85.88 82 SER A CA 1
ATOM 634 C C . SER A 1 82 ? -17.431 -6.494 28.048 1.00 85.88 82 SER A C 1
ATOM 636 O O . SER A 1 82 ? -17.905 -6.749 26.937 1.00 85.88 82 SER A O 1
ATOM 638 N N . ALA A 1 83 ? -17.027 -5.264 28.386 1.00 81.25 83 ALA A N 1
ATOM 639 C CA . ALA A 1 83 ? -17.131 -4.121 27.485 1.00 81.25 83 ALA A CA 1
ATOM 640 C C . ALA A 1 83 ? -16.315 -4.337 26.197 1.00 81.25 83 ALA A C 1
ATOM 642 O O . ALA A 1 83 ? -16.837 -4.159 25.102 1.00 81.25 83 ALA A O 1
ATOM 643 N N . VAL A 1 84 ? -15.068 -4.809 26.301 1.00 84.50 84 VAL A N 1
ATOM 644 C CA . VAL A 1 84 ? -14.221 -5.082 25.124 1.00 84.50 84 VAL A CA 1
ATOM 645 C C . VAL A 1 84 ? -14.758 -6.237 24.274 1.00 84.50 84 VAL A C 1
ATOM 647 O O . VAL A 1 84 ? -14.738 -6.145 23.048 1.00 84.50 84 VAL A O 1
ATOM 650 N N . ILE A 1 85 ? -15.275 -7.310 24.887 1.00 88.19 85 ILE A N 1
ATOM 651 C CA . ILE A 1 85 ? -15.873 -8.443 24.154 1.00 88.19 85 ILE A CA 1
ATOM 652 C C . ILE A 1 85 ? -17.037 -7.973 23.279 1.00 88.19 85 ILE A C 1
ATOM 654 O O . ILE A 1 85 ? -17.147 -8.416 22.136 1.00 88.19 85 ILE A O 1
ATOM 658 N N . THR A 1 86 ? -17.856 -7.052 23.793 1.00 86.69 86 THR A N 1
ATOM 659 C CA . THR A 1 86 ? -19.018 -6.498 23.080 1.00 86.69 86 THR A CA 1
ATOM 660 C C . THR A 1 86 ? -18.625 -5.869 21.740 1.00 86.69 86 THR A C 1
ATOM 662 O O . THR A 1 86 ? -19.336 -6.050 20.757 1.00 86.69 86 THR A O 1
ATOM 665 N N . PHE A 1 87 ? -17.459 -5.219 21.672 1.00 84.06 87 PHE A N 1
ATOM 666 C CA . PHE A 1 87 ? -16.960 -4.535 20.470 1.00 84.06 87 PHE A CA 1
ATOM 667 C C . PHE A 1 87 ? -15.819 -5.282 19.763 1.00 84.06 87 PHE A C 1
ATOM 669 O O . PHE A 1 87 ? -15.190 -4.760 18.844 1.00 84.06 87 PHE A O 1
ATOM 676 N N . GLY A 1 88 ? -15.516 -6.520 20.166 1.00 81.25 88 GLY A N 1
ATOM 677 C CA . GLY A 1 88 ? -14.356 -7.253 19.651 1.00 81.25 88 GLY A CA 1
ATOM 678 C C . GLY A 1 88 ? -14.409 -7.521 18.142 1.00 81.25 88 GLY A C 1
ATOM 679 O O . GLY A 1 88 ? -13.363 -7.653 17.508 1.00 81.25 88 GLY A O 1
ATOM 680 N N . ALA A 1 89 ? -15.608 -7.597 17.556 1.00 84.56 89 ALA A N 1
ATOM 681 C CA . ALA A 1 89 ? -15.776 -7.700 16.108 1.00 84.56 89 ALA A CA 1
ATOM 682 C C . ALA A 1 89 ? -15.386 -6.399 15.386 1.00 84.56 89 ALA A C 1
ATOM 684 O O . ALA A 1 89 ? -14.717 -6.471 14.359 1.00 84.56 89 ALA A O 1
ATOM 685 N N . ASP A 1 90 ? -15.726 -5.236 15.950 1.00 83.94 90 ASP A N 1
ATOM 686 C CA . ASP A 1 90 ? -15.397 -3.928 15.373 1.00 83.94 90 ASP A CA 1
ATOM 687 C C . ASP A 1 90 ? -13.885 -3.677 15.379 1.00 83.94 90 ASP A C 1
ATOM 689 O O . ASP A 1 90 ? -13.327 -3.236 14.377 1.00 83.94 90 ASP A O 1
ATOM 693 N N . PHE A 1 91 ? -13.197 -4.030 16.473 1.00 81.62 91 PHE A N 1
ATOM 694 C CA . PHE A 1 91 ? -11.734 -3.939 16.538 1.00 81.62 91 PHE A CA 1
ATOM 695 C C . PHE A 1 91 ? -11.052 -4.842 15.510 1.00 81.62 91 PHE A C 1
ATOM 697 O O . PHE A 1 91 ? -10.130 -4.393 14.836 1.00 81.62 91 PHE A O 1
ATOM 704 N N . ARG A 1 92 ? -11.501 -6.098 15.364 1.00 84.75 92 ARG A N 1
ATOM 705 C CA . ARG A 1 92 ? -10.931 -7.014 14.363 1.00 84.75 92 ARG A CA 1
ATOM 706 C C . ARG A 1 92 ? -11.127 -6.491 12.946 1.00 84.75 92 ARG A C 1
ATOM 708 O O . ARG A 1 92 ? -10.152 -6.408 12.209 1.00 84.75 92 ARG A O 1
ATOM 715 N N . ALA A 1 93 ? -12.344 -6.066 12.612 1.00 85.75 93 ALA A N 1
ATOM 716 C CA . ALA A 1 93 ? -12.638 -5.484 11.308 1.00 85.75 93 ALA A CA 1
ATOM 717 C C . ALA A 1 93 ? -11.781 -4.235 11.037 1.00 85.75 93 ALA A C 1
ATOM 719 O O . ALA A 1 93 ? -11.280 -4.056 9.929 1.00 85.75 93 ALA A O 1
ATOM 720 N N . ALA A 1 94 ? -11.559 -3.390 12.049 1.00 84.25 94 ALA A N 1
ATOM 721 C CA . ALA A 1 94 ? -10.688 -2.229 11.915 1.00 84.25 94 ALA A CA 1
ATOM 722 C C . ALA A 1 94 ? -9.216 -2.618 11.690 1.00 84.25 94 ALA A C 1
ATOM 724 O O . ALA A 1 94 ? -8.566 -2.030 10.831 1.00 84.25 94 ALA A O 1
ATOM 725 N N . CYS A 1 95 ? -8.690 -3.610 12.416 1.00 84.00 95 CYS A N 1
ATOM 726 C CA . CYS A 1 95 ? -7.326 -4.109 12.212 1.00 84.00 95 CYS A CA 1
ATOM 727 C C . CYS A 1 95 ? -7.133 -4.680 10.802 1.00 84.00 95 CYS A C 1
ATOM 729 O O . CYS A 1 95 ? -6.226 -4.250 10.096 1.00 84.00 95 CYS A O 1
ATOM 731 N N . GLU A 1 96 ? -8.031 -5.566 10.365 1.00 86.69 96 GLU A N 1
ATOM 732 C CA . GLU A 1 96 ? -8.006 -6.141 9.013 1.00 86.69 96 GLU A CA 1
ATOM 733 C C . GLU A 1 96 ? -8.035 -5.039 7.942 1.00 86.69 96 GLU A C 1
ATOM 735 O O . GLU A 1 96 ? -7.309 -5.084 6.950 1.00 86.69 96 GLU A O 1
ATOM 740 N N . GLN A 1 97 ? -8.834 -3.994 8.161 1.00 88.81 97 GLN A N 1
ATOM 741 C CA . GLN A 1 97 ? -8.941 -2.889 7.220 1.00 88.81 97 GLN A CA 1
ATOM 742 C C . GLN A 1 97 ? -7.718 -1.957 7.232 1.00 88.81 97 GLN A C 1
ATOM 744 O O . GLN A 1 97 ? -7.375 -1.409 6.180 1.00 88.81 97 GLN A O 1
ATOM 749 N N . ILE A 1 98 ? -7.038 -1.790 8.374 1.00 85.06 98 ILE A N 1
ATOM 750 C CA . ILE A 1 98 ? -5.743 -1.091 8.460 1.00 85.06 98 ILE A CA 1
ATOM 751 C C . ILE A 1 98 ? -4.694 -1.828 7.629 1.00 85.06 98 ILE A C 1
ATOM 753 O O . ILE A 1 98 ? -3.971 -1.175 6.877 1.00 85.06 98 ILE A O 1
ATOM 757 N N . ASP A 1 99 ? -4.650 -3.160 7.701 1.00 86.94 99 ASP A N 1
ATOM 758 C CA . ASP A 1 99 ? -3.707 -3.963 6.918 1.00 86.94 99 ASP A CA 1
ATOM 759 C C . ASP A 1 99 ? -3.943 -3.784 5.410 1.00 86.94 99 ASP A C 1
ATOM 761 O O . ASP A 1 99 ? -3.003 -3.566 4.644 1.00 86.94 99 ASP A O 1
ATOM 765 N N . VAL A 1 100 ? -5.208 -3.763 4.974 1.00 89.44 100 VAL A N 1
ATOM 766 C CA . VAL A 1 100 ? -5.573 -3.471 3.575 1.00 89.44 100 VAL A CA 1
ATOM 767 C C . VAL A 1 100 ? -5.090 -2.076 3.145 1.00 89.44 100 VAL A C 1
ATOM 769 O O . VAL A 1 100 ? -4.514 -1.930 2.065 1.00 89.44 100 VAL A O 1
ATOM 772 N N . ILE A 1 101 ? -5.300 -1.045 3.974 1.00 88.44 101 ILE A N 1
ATOM 773 C CA . ILE A 1 101 ? -4.851 0.332 3.689 1.00 88.44 101 ILE A CA 1
ATOM 774 C C . ILE A 1 101 ? -3.324 0.390 3.599 1.00 88.44 101 ILE A C 1
ATOM 776 O O . ILE A 1 101 ? -2.790 1.007 2.677 1.00 88.44 101 ILE A O 1
ATOM 780 N N . ALA A 1 102 ? -2.623 -0.256 4.532 1.00 87.19 102 ALA A N 1
ATOM 781 C CA . ALA A 1 102 ? -1.167 -0.303 4.552 1.00 87.19 102 ALA A CA 1
ATOM 782 C C . ALA A 1 102 ? -0.614 -0.932 3.266 1.00 87.19 102 ALA A C 1
ATOM 784 O O . ALA A 1 102 ? 0.272 -0.355 2.639 1.00 87.19 102 ALA A O 1
ATOM 785 N N . ASN A 1 103 ? -1.202 -2.042 2.816 1.00 89.69 103 ASN A N 1
ATOM 786 C CA . ASN A 1 103 ? -0.760 -2.738 1.610 1.00 89.69 103 ASN A CA 1
ATOM 787 C C . ASN A 1 103 ? -1.024 -1.919 0.333 1.00 89.69 103 ASN A C 1
ATOM 789 O O . ASN A 1 103 ? -0.150 -1.832 -0.528 1.00 89.69 103 ASN A O 1
ATOM 793 N N . TYR A 1 104 ? -2.176 -1.244 0.210 1.00 89.50 104 TYR A N 1
ATOM 794 C CA . TYR A 1 104 ? -2.408 -0.335 -0.923 1.00 89.50 104 TYR A CA 1
ATOM 795 C C . TYR A 1 104 ? -1.486 0.886 -0.905 1.00 89.50 104 TYR A C 1
ATOM 797 O O . TYR A 1 104 ? -1.046 1.328 -1.967 1.00 89.50 104 TYR A O 1
ATOM 805 N N . LYS A 1 105 ? -1.170 1.420 0.278 1.00 88.44 105 LYS A N 1
ATOM 806 C CA . LYS A 1 105 ? -0.213 2.519 0.410 1.00 88.44 105 LYS A CA 1
ATOM 807 C C . LYS A 1 105 ? 1.190 2.086 -0.015 1.00 88.44 105 LYS A C 1
ATOM 809 O O . LYS A 1 105 ? 1.834 2.804 -0.766 1.00 88.44 105 LYS A O 1
ATOM 814 N N . GLU A 1 106 ? 1.635 0.906 0.405 1.00 90.69 106 GLU A N 1
ATOM 815 C CA . GLU A 1 106 ? 2.937 0.364 0.008 1.00 90.69 106 GLU A CA 1
ATOM 816 C C . GLU A 1 106 ? 3.024 0.184 -1.516 1.00 90.69 106 GLU A C 1
ATOM 818 O O . GLU A 1 106 ? 3.992 0.627 -2.131 1.00 90.69 106 GLU A O 1
ATOM 823 N N . LEU A 1 107 ? 1.977 -0.352 -2.159 1.00 90.88 107 LEU A N 1
ATOM 824 C CA . LEU A 1 107 ? 1.921 -0.428 -3.625 1.00 90.88 107 LEU A CA 1
ATOM 825 C C . LEU A 1 107 ? 1.946 0.953 -4.294 1.00 90.88 107 LEU A C 1
ATOM 827 O O . LEU A 1 107 ? 2.615 1.128 -5.312 1.00 90.88 107 LEU A O 1
ATOM 831 N N . HIS A 1 108 ? 1.218 1.928 -3.746 1.00 89.06 108 HIS A N 1
ATOM 832 C CA . HIS A 1 108 ? 1.217 3.299 -4.253 1.00 89.06 108 HIS A CA 1
ATOM 833 C C . HIS A 1 108 ? 2.616 3.924 -4.170 1.00 89.06 108 HIS A C 1
ATOM 835 O O . HIS A 1 108 ? 3.103 4.477 -5.154 1.00 89.06 108 HIS A O 1
ATOM 841 N N . ASP A 1 109 ? 3.284 3.793 -3.026 1.00 88.31 109 ASP A N 1
ATOM 842 C CA . ASP A 1 109 ? 4.619 4.347 -2.798 1.00 88.31 109 ASP A CA 1
ATOM 843 C C . ASP A 1 109 ? 5.671 3.664 -3.697 1.00 88.31 109 ASP A C 1
ATOM 845 O O . ASP A 1 109 ? 6.577 4.326 -4.214 1.00 88.31 109 ASP A O 1
ATOM 849 N N . LEU A 1 110 ? 5.519 2.363 -3.977 1.00 91.62 110 LEU A N 1
ATOM 850 C CA . LEU A 1 110 ? 6.344 1.638 -4.952 1.00 91.62 110 LEU A CA 1
ATOM 851 C C . LEU A 1 110 ? 6.110 2.122 -6.392 1.00 91.62 110 LEU A C 1
ATOM 853 O O . LEU A 1 110 ? 7.074 2.314 -7.134 1.00 91.62 110 LEU A O 1
ATOM 857 N N . LEU A 1 111 ? 4.858 2.369 -6.795 1.00 90.62 111 LEU A N 1
ATOM 858 C CA . LEU A 1 111 ? 4.551 2.947 -8.111 1.00 90.62 111 LEU A CA 1
ATOM 859 C C . LEU A 1 111 ? 5.072 4.380 -8.252 1.00 90.62 111 LEU A C 1
ATOM 861 O O . LEU A 1 111 ? 5.572 4.746 -9.312 1.00 90.62 111 LEU A O 1
ATOM 865 N N . HIS A 1 112 ? 4.996 5.173 -7.188 1.00 88.19 112 HIS A N 1
ATOM 866 C CA . HIS A 1 112 ? 5.553 6.519 -7.169 1.00 88.19 112 HIS A CA 1
ATOM 867 C C . HIS A 1 112 ? 7.085 6.464 -7.293 1.00 88.19 112 HIS A C 1
ATOM 869 O O . HIS A 1 112 ? 7.689 7.171 -8.096 1.00 88.19 112 HIS A O 1
ATOM 875 N N . THR A 1 113 ? 7.738 5.557 -6.564 1.00 89.00 113 THR A N 1
ATOM 876 C CA . THR A 1 113 ? 9.176 5.291 -6.723 1.00 89.00 113 THR A CA 1
ATOM 877 C C . THR A 1 113 ? 9.521 4.910 -8.169 1.00 89.00 113 THR A C 1
ATOM 879 O O . THR A 1 113 ? 10.455 5.470 -8.743 1.00 89.00 113 THR A O 1
ATOM 882 N N . LEU A 1 114 ? 8.734 4.028 -8.794 1.00 91.19 114 LEU A N 1
ATOM 883 C CA . LEU A 1 114 ? 8.903 3.628 -10.196 1.00 91.19 114 LEU A CA 1
ATOM 884 C C . LEU A 1 114 ? 8.801 4.814 -11.165 1.00 91.19 114 LEU A C 1
ATOM 886 O O . LEU A 1 114 ? 9.635 4.940 -12.061 1.00 91.19 114 LEU A O 1
ATOM 890 N N . GLU A 1 115 ? 7.801 5.676 -10.994 1.00 89.00 115 GLU A N 1
ATOM 891 C CA . GLU A 1 115 ? 7.583 6.850 -11.844 1.00 89.00 115 GLU A CA 1
ATOM 892 C C . GLU A 1 115 ? 8.749 7.840 -11.763 1.00 89.00 115 GLU A C 1
ATOM 894 O O . GLU A 1 115 ? 9.308 8.240 -12.788 1.00 89.00 115 GLU A O 1
ATOM 899 N N . PHE A 1 116 ? 9.137 8.210 -10.542 1.00 86.44 116 PHE A N 1
ATOM 900 C CA . PHE A 1 116 ? 10.057 9.322 -10.325 1.00 86.44 116 PHE A CA 1
ATOM 901 C C . PHE A 1 116 ? 11.530 8.917 -10.363 1.00 86.44 116 PHE A C 1
ATOM 903 O O . PHE A 1 116 ? 12.344 9.700 -10.851 1.00 86.44 116 PHE A O 1
ATOM 910 N N . GLN A 1 117 ? 11.882 7.726 -9.869 1.00 84.38 117 GLN A N 1
ATOM 911 C CA . GLN A 1 117 ? 13.282 7.300 -9.726 1.00 84.38 117 GLN A CA 1
ATOM 912 C C . GLN A 1 117 ? 13.771 6.378 -10.849 1.00 84.38 117 GLN A C 1
ATOM 914 O O . GLN A 1 117 ? 14.976 6.194 -10.995 1.00 84.38 117 GLN A O 1
ATOM 919 N N . CYS A 1 118 ? 12.869 5.784 -11.635 1.00 89.50 118 CYS A N 1
ATOM 920 C CA . CYS A 1 118 ? 13.239 4.778 -12.631 1.00 89.50 118 CYS A CA 1
ATOM 921 C C . CYS A 1 118 ? 12.763 5.154 -14.041 1.00 89.50 118 CYS A C 1
ATOM 923 O O . CYS A 1 118 ? 13.579 5.346 -14.940 1.00 89.50 118 CYS A O 1
ATOM 925 N N . TYR A 1 119 ? 11.457 5.330 -14.245 1.00 90.25 119 TYR A N 1
ATOM 926 C CA . TYR A 1 119 ? 10.882 5.558 -15.574 1.00 90.25 119 TYR A CA 1
ATOM 927 C C . TYR A 1 119 ? 11.401 6.836 -16.255 1.00 90.25 119 TYR A C 1
ATOM 929 O O . TYR A 1 119 ? 11.713 6.820 -17.448 1.00 90.25 119 TYR A O 1
ATOM 937 N N . SER A 1 120 ? 11.540 7.925 -15.494 1.00 88.38 120 SER A N 1
ATOM 938 C CA . SER A 1 120 ? 12.094 9.200 -15.966 1.00 88.38 120 SER A CA 1
ATOM 939 C C . SER A 1 120 ? 13.515 9.050 -16.531 1.00 88.38 120 SER A C 1
ATOM 941 O O . SER A 1 120 ? 13.788 9.506 -17.645 1.00 88.38 120 SER A O 1
ATOM 943 N N . GLY A 1 121 ? 14.389 8.352 -15.803 1.00 87.75 121 GLY A N 1
ATOM 944 C CA . GLY A 1 121 ? 15.768 8.080 -16.207 1.00 87.75 121 GLY A CA 1
ATOM 945 C C . GLY A 1 121 ? 15.859 7.147 -17.413 1.00 87.75 121 GLY A C 1
ATOM 946 O O . GLY A 1 121 ? 16.567 7.448 -18.371 1.00 87.75 121 GLY A O 1
ATOM 947 N N . ILE A 1 122 ? 15.041 6.088 -17.454 1.00 90.56 122 ILE A N 1
ATOM 948 C CA . ILE A 1 122 ? 14.976 5.179 -18.611 1.00 90.56 122 ILE A CA 1
ATOM 949 C C . ILE A 1 122 ? 14.610 5.938 -19.895 1.00 90.56 122 ILE A C 1
ATOM 951 O O . ILE A 1 122 ? 15.235 5.726 -20.933 1.00 90.56 122 ILE A O 1
ATOM 955 N N . ILE A 1 123 ? 13.621 6.839 -19.857 1.00 91.69 123 ILE A N 1
ATOM 956 C CA . ILE A 1 123 ? 13.244 7.636 -21.039 1.00 91.69 123 ILE A CA 1
ATOM 957 C C . ILE A 1 123 ? 14.383 8.552 -21.486 1.00 91.69 123 ILE A C 1
ATOM 959 O O . ILE A 1 123 ? 14.595 8.732 -22.691 1.00 91.69 123 ILE A O 1
ATOM 963 N N . GLN A 1 124 ? 15.069 9.179 -20.530 1.00 89.25 124 GLN A N 1
ATOM 964 C CA . GLN A 1 124 ? 16.157 10.100 -20.823 1.00 89.25 124 GLN A CA 1
ATOM 965 C C . GLN A 1 124 ? 17.294 9.378 -21.551 1.00 89.25 124 GLN A C 1
ATOM 967 O O . GLN A 1 124 ? 17.716 9.822 -22.624 1.00 89.25 124 GLN A O 1
ATOM 972 N N . GLU A 1 125 ? 17.720 8.235 -21.019 1.00 90.00 125 GLU A N 1
ATOM 973 C CA . GLU A 1 125 ? 18.853 7.486 -21.558 1.00 90.00 125 GLU A CA 1
ATOM 974 C C . GLU A 1 125 ? 18.489 6.670 -22.805 1.00 90.00 125 GLU A C 1
ATOM 976 O O . GLU A 1 125 ? 19.333 6.458 -23.672 1.00 90.00 125 GLU A O 1
ATOM 981 N N . ALA A 1 126 ? 17.215 6.322 -23.014 1.00 88.06 126 ALA A N 1
ATOM 982 C CA . ALA A 1 126 ? 16.781 5.623 -24.226 1.00 88.06 126 ALA A CA 1
ATOM 983 C C . ALA A 1 126 ? 17.044 6.385 -25.533 1.00 88.06 126 ALA A C 1
ATOM 985 O O . ALA A 1 126 ? 17.161 5.767 -26.593 1.00 88.06 126 ALA A O 1
ATOM 986 N N . LYS A 1 127 ? 17.152 7.718 -25.479 1.00 85.50 127 LYS A N 1
ATOM 987 C CA . LYS A 1 127 ? 17.545 8.533 -26.641 1.00 85.50 127 LYS A CA 1
ATOM 988 C C . LYS A 1 127 ? 19.023 8.361 -26.992 1.00 85.50 127 LYS A C 1
ATOM 990 O O . LYS A 1 127 ? 19.371 8.430 -28.166 1.00 85.50 127 LYS A O 1
ATOM 995 N N . ARG A 1 128 ? 19.862 8.153 -25.977 1.00 86.06 128 ARG A N 1
ATOM 996 C CA . ARG A 1 128 ? 21.321 8.013 -26.078 1.00 86.06 128 ARG A CA 1
ATOM 997 C C . ARG A 1 128 ? 21.743 6.568 -26.320 1.00 86.06 128 ARG A C 1
ATOM 999 O O . ARG A 1 128 ? 22.738 6.330 -26.976 1.00 86.06 128 ARG A O 1
ATOM 1006 N N . PHE A 1 129 ? 20.898 5.613 -25.941 1.00 83.12 129 PHE A N 1
ATOM 1007 C CA . PHE A 1 129 ? 21.086 4.179 -26.170 1.00 83.12 129 PHE A CA 1
ATOM 1008 C C . PHE A 1 129 ? 21.247 3.764 -27.646 1.00 83.12 129 PHE A C 1
ATOM 1010 O O . PHE A 1 129 ? 21.676 2.654 -27.937 1.00 83.12 129 PHE A O 1
ATOM 1017 N N . SER A 1 130 ? 20.862 4.622 -28.598 1.00 77.25 130 SER A N 1
ATOM 1018 C CA . SER A 1 130 ? 21.089 4.358 -30.029 1.00 77.25 130 SER A CA 1
ATOM 1019 C C . SER A 1 130 ? 22.518 4.680 -30.483 1.00 77.25 130 SER A C 1
ATOM 1021 O O . SER A 1 130 ? 22.866 4.340 -31.612 1.00 77.25 130 SER A O 1
ATOM 1023 N N . ASP A 1 131 ? 23.314 5.349 -29.643 1.00 81.50 131 ASP A N 1
ATOM 1024 C CA . ASP A 1 131 ? 24.715 5.676 -29.893 1.0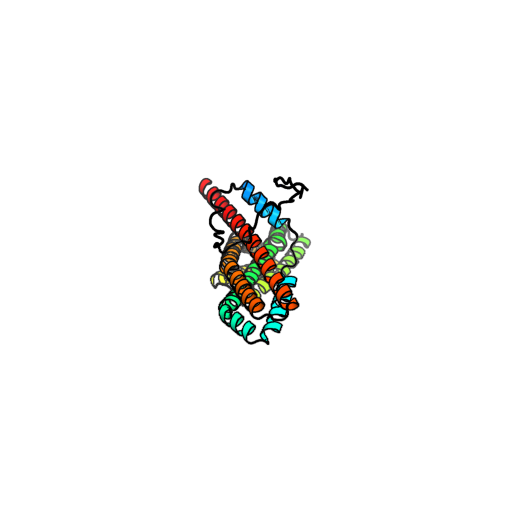0 81.50 131 ASP A CA 1
ATOM 1025 C C . ASP A 1 131 ? 25.630 4.597 -29.275 1.00 81.50 131 ASP A C 1
ATOM 1027 O O . ASP A 1 131 ? 25.688 4.479 -28.050 1.00 81.50 131 ASP A O 1
ATOM 1031 N N . PRO A 1 132 ? 26.340 3.791 -30.088 1.00 72.06 132 PRO A N 1
ATOM 1032 C CA . PRO A 1 132 ? 27.216 2.731 -29.591 1.00 72.06 132 PRO A CA 1
ATOM 1033 C C . PRO A 1 132 ? 28.438 3.229 -28.808 1.00 72.06 132 PRO A C 1
ATOM 1035 O O . PRO A 1 132 ? 29.081 2.418 -28.147 1.00 72.06 132 PRO A O 1
ATOM 1038 N N . GLU A 1 133 ? 28.796 4.514 -28.913 1.00 77.69 133 GLU A N 1
ATOM 1039 C CA . GLU A 1 133 ? 29.961 5.094 -28.225 1.00 77.69 133 GLU A CA 1
ATOM 1040 C C . GLU A 1 133 ? 29.613 5.658 -26.833 1.00 77.69 133 GLU A C 1
ATOM 1042 O O . GLU A 1 133 ? 30.509 6.016 -26.067 1.00 77.69 133 GLU A O 1
ATOM 1047 N N . ASP A 1 134 ? 28.327 5.719 -26.472 1.00 82.69 134 ASP A N 1
ATOM 1048 C CA . ASP A 1 134 ? 27.860 6.272 -25.197 1.00 82.69 134 ASP A CA 1
ATOM 1049 C C . ASP A 1 134 ? 27.746 5.187 -24.109 1.00 82.69 134 ASP A C 1
ATOM 1051 O O . ASP A 1 134 ? 26.656 4.801 -23.676 1.00 82.69 134 ASP A O 1
ATOM 1055 N N . GLU A 1 135 ? 28.899 4.692 -23.647 1.00 84.19 135 GLU A N 1
ATOM 1056 C CA . GLU A 1 135 ? 28.995 3.689 -22.568 1.00 84.19 135 GLU A CA 1
ATOM 1057 C C . GLU A 1 135 ? 28.324 4.165 -21.263 1.00 84.19 135 GLU A C 1
ATOM 1059 O O . GLU A 1 135 ? 27.749 3.367 -20.524 1.00 84.19 135 GLU A O 1
ATOM 1064 N N . THR A 1 136 ? 28.308 5.476 -21.005 1.00 88.56 136 THR A N 1
ATOM 1065 C CA . THR A 1 136 ? 27.673 6.061 -19.814 1.00 88.56 136 THR A CA 1
ATOM 1066 C C . THR A 1 136 ? 26.154 5.873 -19.810 1.00 88.56 136 THR A C 1
ATOM 1068 O O . THR A 1 136 ? 25.572 5.620 -18.756 1.00 88.56 136 THR A O 1
ATOM 1071 N N . ALA A 1 137 ? 25.488 5.978 -20.965 1.00 87.75 137 ALA A N 1
ATOM 1072 C CA . ALA A 1 137 ? 24.045 5.739 -21.049 1.00 87.75 137 ALA A CA 1
ATOM 1073 C C . ALA A 1 137 ? 23.687 4.278 -20.720 1.00 87.75 137 ALA A C 1
ATOM 1075 O O . ALA A 1 137 ? 22.656 4.015 -20.097 1.00 87.75 137 ALA A O 1
ATOM 1076 N N . LEU A 1 138 ? 24.551 3.332 -21.105 1.00 89.00 138 LEU A N 1
ATOM 1077 C CA . LEU A 1 138 ? 24.389 1.915 -20.784 1.00 89.00 138 LEU A CA 1
ATOM 1078 C C . LEU A 1 138 ? 24.539 1.660 -19.278 1.00 89.00 138 LEU A C 1
ATOM 1080 O O . LEU A 1 138 ? 23.677 1.005 -18.696 1.00 89.00 138 LEU A O 1
ATOM 1084 N N . GLU A 1 139 ? 25.571 2.219 -18.639 1.00 90.44 139 GLU A N 1
ATOM 1085 C CA . GLU A 1 139 ? 25.787 2.094 -17.188 1.00 90.44 139 GLU A CA 1
ATOM 1086 C C . GLU A 1 139 ? 24.590 2.624 -16.380 1.00 90.44 139 GLU A C 1
ATOM 1088 O O . GLU A 1 139 ? 24.093 1.942 -15.483 1.00 90.44 139 GLU A O 1
ATOM 1093 N N . ILE A 1 140 ? 24.053 3.793 -16.745 1.00 91.38 140 ILE A N 1
ATOM 1094 C CA . ILE A 1 140 ? 22.874 4.373 -16.078 1.00 91.38 140 ILE A CA 1
ATOM 1095 C C . ILE A 1 140 ? 21.631 3.487 -16.279 1.00 91.38 140 ILE A C 1
ATOM 1097 O O . ILE A 1 140 ? 20.840 3.287 -15.353 1.00 91.38 140 ILE A O 1
ATOM 1101 N N . LEU A 1 141 ? 21.441 2.914 -17.473 1.00 92.19 141 LEU A N 1
ATOM 1102 C CA . LEU A 1 141 ? 20.335 1.984 -17.721 1.00 92.19 141 LEU A CA 1
ATOM 1103 C C . LEU A 1 141 ? 20.460 0.696 -16.897 1.00 92.19 141 LEU A C 1
ATOM 1105 O O . LEU A 1 141 ? 19.437 0.203 -16.423 1.00 92.19 141 LEU A O 1
ATOM 1109 N N . MET A 1 142 ? 21.676 0.192 -16.666 1.00 92.88 142 MET A N 1
ATOM 1110 C CA . MET A 1 142 ? 21.920 -0.947 -15.770 1.00 92.88 142 MET A CA 1
ATOM 1111 C C . MET A 1 142 ? 21.550 -0.621 -14.314 1.00 92.88 142 MET A C 1
ATOM 1113 O O . MET A 1 142 ? 20.939 -1.441 -13.627 1.00 92.88 142 MET A O 1
ATOM 1117 N N . GLU A 1 143 ? 21.839 0.591 -13.831 1.00 93.81 143 GLU A N 1
ATOM 1118 C CA . GLU A 1 143 ? 21.405 1.031 -12.494 1.00 93.81 143 GLU A CA 1
ATOM 1119 C C . GLU A 1 143 ? 19.872 1.092 -12.376 1.00 93.81 143 GLU A C 1
ATOM 1121 O O . GLU A 1 143 ? 19.279 0.638 -11.384 1.00 93.81 143 GLU A O 1
ATOM 1126 N N . HIS A 1 144 ? 19.201 1.611 -13.408 1.00 92.62 144 HIS A N 1
ATOM 1127 C CA . HIS A 1 144 ? 17.742 1.627 -13.461 1.00 92.62 144 HIS A CA 1
ATOM 1128 C C . HIS A 1 144 ? 17.140 0.225 -13.585 1.00 92.62 144 HIS A C 1
ATOM 1130 O O . HIS A 1 144 ? 16.074 -0.017 -13.017 1.00 92.62 144 HIS A O 1
ATOM 1136 N N . GLU A 1 145 ? 17.811 -0.708 -14.260 1.00 94.38 145 GLU A N 1
ATOM 1137 C CA . GLU A 1 145 ? 17.406 -2.111 -14.334 1.00 94.38 145 GLU A CA 1
ATOM 1138 C C . GLU A 1 145 ? 17.425 -2.781 -12.954 1.00 94.38 145 GLU A C 1
ATOM 1140 O O . GLU A 1 145 ? 16.433 -3.398 -12.555 1.00 94.38 145 GLU A O 1
ATOM 1145 N N . LEU A 1 146 ? 18.504 -2.598 -12.185 1.00 93.62 146 LEU A N 1
ATOM 1146 C CA . LEU A 1 146 ? 18.601 -3.096 -10.809 1.00 93.62 146 LEU A CA 1
ATOM 1147 C C . LEU A 1 146 ? 17.507 -2.498 -9.917 1.00 93.62 146 LEU A C 1
ATOM 1149 O O . LEU A 1 146 ? 16.873 -3.207 -9.129 1.00 93.62 146 LEU A O 1
ATOM 1153 N N . THR A 1 147 ? 17.244 -1.200 -10.075 1.00 92.62 147 THR A N 1
ATOM 1154 C CA . THR A 1 147 ? 16.168 -0.505 -9.357 1.00 92.62 147 THR A CA 1
ATOM 1155 C C . THR A 1 147 ? 14.799 -1.093 -9.712 1.00 92.62 147 THR A C 1
ATOM 1157 O O . THR A 1 147 ? 14.013 -1.422 -8.822 1.00 92.62 147 THR A O 1
ATOM 1160 N N . LEU A 1 148 ? 14.521 -1.296 -11.004 1.00 93.88 148 LEU A N 1
ATOM 1161 C CA . LEU A 1 148 ? 13.272 -1.882 -11.492 1.00 93.88 148 LEU A CA 1
ATOM 1162 C C . LEU A 1 148 ? 13.077 -3.317 -10.989 1.00 93.88 148 LEU A C 1
ATOM 1164 O O . LEU A 1 148 ? 11.967 -3.692 -10.607 1.00 93.88 148 LEU A O 1
ATOM 1168 N N . GLN A 1 149 ? 14.150 -4.109 -10.940 1.00 94.19 149 GLN A N 1
ATOM 1169 C CA . GLN A 1 149 ? 14.131 -5.457 -10.378 1.00 94.19 149 GLN A CA 1
ATOM 1170 C C . GLN A 1 149 ? 13.787 -5.445 -8.881 1.00 94.19 149 GLN A C 1
ATOM 1172 O O . GLN A 1 149 ? 12.990 -6.271 -8.427 1.00 94.19 149 GLN A O 1
ATOM 1177 N N . GLY A 1 150 ? 14.355 -4.505 -8.120 1.00 94.50 150 GLY A N 1
ATOM 1178 C CA . GLY A 1 150 ? 14.010 -4.291 -6.714 1.00 94.50 150 GLY A CA 1
ATOM 1179 C C . GLY A 1 150 ? 12.527 -3.964 -6.536 1.00 94.50 150 GLY A C 1
ATOM 1180 O O . GLY A 1 150 ? 11.832 -4.653 -5.794 1.00 94.50 150 GLY A O 1
ATOM 1181 N N . ILE A 1 151 ? 12.017 -2.988 -7.293 1.00 93.50 151 ILE A N 1
ATOM 1182 C CA . ILE A 1 151 ? 10.603 -2.585 -7.248 1.00 93.50 151 ILE A CA 1
ATOM 1183 C C . ILE A 1 151 ? 9.677 -3.752 -7.621 1.00 93.50 151 ILE A C 1
ATOM 1185 O O . ILE A 1 151 ? 8.707 -4.004 -6.911 1.00 93.50 151 ILE A O 1
ATOM 1189 N N . SER A 1 152 ? 9.967 -4.493 -8.698 1.00 93.75 152 SER A N 1
ATOM 1190 C CA . SER A 1 152 ? 9.175 -5.667 -9.107 1.00 93.75 152 SER A CA 1
ATOM 1191 C C . SER A 1 152 ? 9.089 -6.710 -7.986 1.00 93.75 152 SER A C 1
ATOM 1193 O O . SER A 1 152 ? 8.009 -7.243 -7.715 1.00 93.75 152 SER A O 1
ATOM 1195 N N . ARG A 1 153 ? 10.202 -6.970 -7.287 1.00 93.81 153 ARG A N 1
ATOM 1196 C CA . ARG A 1 153 ? 10.243 -7.910 -6.159 1.00 93.81 153 ARG A CA 1
ATOM 1197 C C . ARG A 1 153 ? 9.384 -7.443 -4.986 1.00 93.81 153 ARG A C 1
ATOM 1199 O O . ARG A 1 153 ? 8.600 -8.237 -4.474 1.00 93.81 153 ARG A O 1
ATOM 1206 N N . GLU A 1 154 ? 9.503 -6.181 -4.588 1.00 93.25 154 GLU A N 1
ATOM 1207 C CA . GLU A 1 154 ? 8.707 -5.630 -3.485 1.00 93.25 154 GLU A CA 1
ATOM 1208 C C . GLU A 1 154 ? 7.211 -5.620 -3.824 1.00 93.25 154 GLU A C 1
ATOM 1210 O O . GLU A 1 154 ? 6.387 -6.074 -3.033 1.00 93.25 154 GLU A O 1
ATOM 1215 N N . VAL A 1 155 ? 6.844 -5.215 -5.044 1.00 91.81 155 VAL A N 1
ATOM 1216 C CA . VAL A 1 155 ? 5.447 -5.233 -5.508 1.00 91.81 155 VAL A CA 1
ATOM 1217 C C . VAL A 1 155 ? 4.856 -6.648 -5.448 1.00 91.81 155 VAL A C 1
ATOM 1219 O O . VAL A 1 155 ? 3.716 -6.820 -5.010 1.00 91.81 155 VAL A O 1
ATOM 1222 N N . LYS A 1 156 ? 5.620 -7.673 -5.849 1.00 90.81 156 LYS A N 1
ATOM 1223 C CA . LYS A 1 156 ? 5.209 -9.081 -5.715 1.00 90.81 156 LYS A CA 1
ATOM 1224 C C . LYS A 1 156 ? 4.999 -9.479 -4.263 1.00 90.81 156 LYS A C 1
ATOM 1226 O O . LYS A 1 156 ? 3.961 -10.047 -3.947 1.00 90.81 156 LYS A O 1
ATOM 1231 N N . HIS A 1 157 ? 5.948 -9.147 -3.393 1.00 90.94 157 HIS A N 1
ATOM 1232 C CA . HIS A 1 157 ? 5.870 -9.474 -1.973 1.00 90.94 157 HIS A CA 1
ATOM 1233 C C . HIS A 1 157 ? 4.638 -8.843 -1.300 1.00 90.94 157 HIS A C 1
ATOM 1235 O O . HIS A 1 157 ? 3.973 -9.481 -0.486 1.00 90.94 157 HIS A O 1
ATOM 1241 N N . VAL A 1 158 ? 4.268 -7.614 -1.674 1.00 88.94 158 VAL A N 1
ATOM 1242 C CA . VAL A 1 158 ? 3.025 -6.990 -1.191 1.00 88.94 158 VAL A CA 1
ATOM 1243 C C . VAL A 1 158 ? 1.787 -7.694 -1.749 1.00 88.94 158 VAL A C 1
ATOM 1245 O O . VAL A 1 158 ? 0.809 -7.880 -1.030 1.00 88.94 158 VAL A O 1
ATOM 1248 N N . ALA A 1 159 ? 1.820 -8.117 -3.012 1.00 86.12 159 ALA A N 1
ATOM 1249 C CA . ALA A 1 159 ? 0.697 -8.794 -3.658 1.00 86.12 159 ALA A CA 1
ATOM 1250 C C . ALA A 1 159 ? 0.481 -10.247 -3.210 1.00 86.12 159 ALA A C 1
ATOM 1252 O O . ALA A 1 159 ? -0.607 -10.784 -3.405 1.00 86.12 159 ALA A O 1
ATOM 1253 N N . GLU A 1 160 ? 1.486 -10.876 -2.602 1.00 86.44 160 GLU A N 1
ATOM 1254 C CA . GLU A 1 160 ? 1.357 -12.178 -1.938 1.00 86.44 160 GLU A CA 1
ATOM 1255 C C . GLU A 1 160 ? 0.540 -12.095 -0.639 1.00 86.44 160 GLU A C 1
ATOM 1257 O O . GLU A 1 160 ? 0.040 -13.113 -0.159 1.00 86.44 160 GLU A O 1
ATOM 1262 N N . ARG A 1 161 ? 0.348 -10.893 -0.078 1.00 84.25 161 ARG A N 1
ATOM 1263 C CA . ARG A 1 161 ? -0.512 -10.677 1.091 1.00 84.25 161 ARG A CA 1
ATOM 1264 C C . ARG A 1 161 ? -1.981 -10.811 0.657 1.00 84.25 161 ARG A C 1
ATOM 1266 O O . ARG A 1 161 ? -2.419 -10.131 -0.270 1.00 84.25 161 ARG A O 1
ATOM 1273 N N . GLU A 1 162 ? -2.767 -11.644 1.351 1.00 73.44 162 GLU A N 1
ATOM 1274 C CA . GLU A 1 162 ? -4.160 -12.023 0.998 1.00 73.44 162 GLU A CA 1
ATOM 1275 C C . GLU A 1 162 ? -5.172 -10.855 0.920 1.00 73.44 162 GLU A C 1
ATOM 1277 O O . GLU A 1 162 ? -6.342 -11.042 0.593 1.00 73.44 162 GLU A O 1
ATOM 1282 N N . THR A 1 163 ? -4.738 -9.629 1.197 1.00 76.12 163 THR A N 1
ATOM 1283 C CA . THR A 1 163 ? -5.557 -8.413 1.198 1.00 76.12 163 THR A CA 1
ATOM 1284 C C . THR A 1 163 ? -5.671 -7.730 -0.170 1.00 76.12 163 THR A C 1
ATOM 1286 O O . THR A 1 163 ? -6.454 -6.790 -0.313 1.00 76.12 163 THR A O 1
ATOM 1289 N N . ILE A 1 164 ? -4.857 -8.120 -1.159 1.00 75.62 164 ILE A N 1
ATOM 1290 C CA . ILE A 1 164 ? -4.802 -7.456 -2.471 1.00 75.62 164 ILE A CA 1
ATOM 1291 C C . ILE A 1 164 ? -5.728 -8.143 -3.483 1.00 75.62 164 ILE A C 1
ATOM 1293 O O . ILE A 1 164 ? -5.748 -9.364 -3.628 1.00 75.62 164 ILE A O 1
ATOM 1297 N N . ALA A 1 165 ? -6.499 -7.345 -4.227 1.00 75.94 165 ALA A N 1
ATOM 1298 C CA . ALA A 1 165 ? -7.437 -7.857 -5.219 1.00 75.94 165 ALA A CA 1
ATOM 1299 C C . ALA A 1 165 ? -6.726 -8.567 -6.387 1.00 75.94 165 ALA A C 1
ATOM 1301 O O . ALA A 1 165 ? -5.707 -8.107 -6.902 1.00 75.94 165 ALA A O 1
ATOM 1302 N N . THR A 1 166 ? -7.330 -9.640 -6.909 1.00 75.44 166 THR A N 1
ATOM 1303 C CA . THR A 1 166 ? -6.805 -10.407 -8.059 1.00 75.44 166 THR A CA 1
ATOM 1304 C C . THR A 1 166 ? -6.579 -9.543 -9.309 1.00 75.44 166 THR A C 1
ATOM 1306 O O . THR A 1 166 ? -5.730 -9.866 -10.140 1.00 75.44 166 THR A O 1
ATOM 1309 N N . SER A 1 167 ? -7.307 -8.428 -9.448 1.00 75.31 167 SER A N 1
ATOM 1310 C CA . SER A 1 167 ? -7.110 -7.461 -10.535 1.00 75.31 167 SER A CA 1
ATOM 1311 C C . SER A 1 167 ? -5.723 -6.824 -10.540 1.00 75.31 167 SER A C 1
ATOM 1313 O O . SER A 1 167 ? -5.248 -6.432 -11.608 1.00 75.31 167 SER A O 1
ATOM 1315 N N . GLU A 1 168 ? -5.071 -6.735 -9.380 1.00 81.06 168 GLU A N 1
ATOM 1316 C CA . GLU A 1 168 ? -3.745 -6.136 -9.248 1.00 81.06 168 GLU A CA 1
ATOM 1317 C C . GLU A 1 168 ? -2.655 -7.077 -9.783 1.00 81.06 168 GLU A C 1
ATOM 1319 O O . GLU A 1 168 ? -1.727 -6.643 -10.461 1.00 81.06 168 GLU A O 1
ATOM 1324 N N . LEU A 1 169 ? -2.839 -8.395 -9.650 1.00 83.25 169 LEU A N 1
ATOM 1325 C CA . LEU A 1 169 ? -1.884 -9.401 -10.140 1.00 83.25 169 LEU A CA 1
ATOM 1326 C C . LEU A 1 169 ? -1.613 -9.302 -11.651 1.00 83.25 169 LEU A C 1
ATOM 1328 O O . LEU A 1 169 ? -0.548 -9.698 -12.125 1.00 83.25 169 LEU A O 1
ATOM 1332 N N . LEU A 1 170 ? -2.566 -8.782 -12.431 1.00 86.81 170 LEU A N 1
ATOM 1333 C CA . LEU A 1 170 ? -2.416 -8.648 -13.881 1.00 86.81 170 LEU A CA 1
ATOM 1334 C C . LEU A 1 170 ? -1.396 -7.581 -14.279 1.00 86.81 170 LEU A C 1
ATOM 1336 O O . LEU A 1 170 ? -0.642 -7.798 -15.227 1.00 86.81 170 LEU A O 1
ATOM 1340 N N . TRP A 1 171 ? -1.380 -6.425 -13.613 1.00 91.50 171 TRP A N 1
ATOM 1341 C CA . TRP A 1 171 ? -0.414 -5.378 -13.949 1.00 91.50 171 TRP A CA 1
ATOM 1342 C C . TRP A 1 171 ? 0.956 -5.669 -13.339 1.00 91.50 171 TRP A C 1
ATOM 1344 O O . TRP A 1 171 ? 1.957 -5.334 -13.963 1.00 91.50 171 TRP A O 1
ATOM 1354 N N . ILE A 1 172 ? 1.009 -6.379 -12.211 1.00 91.69 172 ILE A N 1
ATOM 1355 C CA . ILE A 1 172 ? 2.262 -6.844 -11.601 1.00 91.69 172 ILE A CA 1
ATOM 1356 C C . ILE A 1 172 ? 3.007 -7.778 -12.558 1.00 91.69 172 ILE A C 1
ATOM 1358 O O . ILE A 1 172 ? 4.182 -7.572 -12.839 1.00 91.69 172 ILE A O 1
ATOM 1362 N N . LYS A 1 173 ? 2.297 -8.716 -13.196 1.00 90.88 173 LYS A N 1
ATOM 1363 C CA . LYS A 1 173 ? 2.880 -9.550 -14.261 1.00 90.88 173 LYS A CA 1
ATOM 1364 C C . LYS A 1 173 ? 3.388 -8.741 -15.460 1.00 90.88 173 LYS A C 1
ATOM 1366 O O . LYS A 1 173 ? 4.332 -9.150 -16.124 1.00 90.88 173 LYS A O 1
ATOM 1371 N N . ARG A 1 174 ? 2.761 -7.601 -15.774 1.00 91.81 174 ARG A N 1
ATOM 1372 C CA . ARG A 1 174 ? 3.247 -6.704 -16.841 1.00 91.81 174 ARG A CA 1
ATOM 1373 C C . ARG A 1 174 ? 4.490 -5.929 -16.414 1.00 91.81 174 ARG A C 1
ATOM 1375 O O . ARG A 1 174 ? 5.321 -5.655 -17.272 1.00 91.81 174 ARG A O 1
ATOM 1382 N N . LEU A 1 175 ? 4.607 -5.583 -15.132 1.00 94.31 175 LEU A N 1
ATOM 1383 C CA . LEU A 1 175 ? 5.805 -4.956 -14.576 1.00 94.31 175 LEU A CA 1
ATOM 1384 C C . LEU A 1 175 ? 7.000 -5.909 -14.669 1.00 94.31 175 LEU A C 1
ATOM 1386 O O . LEU A 1 175 ? 8.069 -5.499 -15.105 1.00 94.31 175 LEU A O 1
ATOM 1390 N N . ASP A 1 176 ? 6.788 -7.188 -14.356 1.00 93.75 176 ASP A N 1
ATOM 1391 C CA . ASP A 1 176 ? 7.807 -8.227 -14.537 1.00 93.75 176 ASP A CA 1
ATOM 1392 C C . ASP A 1 176 ? 8.258 -8.340 -15.985 1.00 93.75 176 ASP A C 1
ATOM 1394 O O . ASP A 1 176 ? 9.449 -8.320 -16.275 1.00 93.75 176 ASP A O 1
ATOM 1398 N N . HIS A 1 177 ? 7.300 -8.388 -16.913 1.00 94.44 177 HIS A N 1
ATOM 1399 C CA . HIS A 1 177 ? 7.633 -8.450 -18.331 1.00 94.44 177 HIS A CA 1
ATOM 1400 C C . HIS A 1 177 ? 8.412 -7.206 -18.788 1.00 94.44 177 HIS A C 1
ATOM 1402 O O . HIS A 1 177 ? 9.343 -7.321 -19.576 1.00 94.44 177 HIS A O 1
ATOM 1408 N N . ALA A 1 178 ? 8.088 -6.016 -18.273 1.00 94.94 178 ALA A N 1
ATOM 1409 C CA . ALA A 1 178 ? 8.856 -4.806 -18.570 1.00 94.94 178 ALA A CA 1
ATOM 1410 C C . ALA A 1 178 ? 10.306 -4.898 -18.061 1.00 94.94 178 ALA A C 1
ATOM 1412 O O . ALA A 1 178 ? 11.221 -4.449 -18.750 1.00 94.94 178 ALA A O 1
ATOM 1413 N N . GLN A 1 179 ? 10.519 -5.503 -16.889 1.00 95.75 179 GLN A N 1
ATOM 1414 C CA . GLN A 1 179 ? 11.854 -5.749 -16.345 1.00 95.75 179 GLN A CA 1
ATOM 1415 C C . GLN A 1 179 ? 12.646 -6.737 -17.211 1.00 95.75 179 GLN A C 1
ATOM 1417 O O . GLN A 1 179 ? 13.797 -6.460 -17.537 1.00 95.75 179 GLN A O 1
ATOM 1422 N N . GLU A 1 180 ? 12.029 -7.838 -17.640 1.00 95.62 180 GLU A N 1
ATOM 1423 C CA . GLU A 1 180 ? 12.657 -8.816 -18.539 1.00 95.62 180 GLU A CA 1
ATOM 1424 C C . GLU A 1 180 ? 13.036 -8.201 -19.896 1.00 95.62 180 GLU A C 1
ATOM 1426 O O . GLU A 1 180 ? 14.118 -8.464 -20.421 1.00 95.62 180 GLU A O 1
ATOM 1431 N N . GLU A 1 181 ? 12.171 -7.355 -20.467 1.00 96.12 181 GLU A N 1
ATOM 1432 C CA . GLU A 1 181 ? 12.470 -6.645 -21.717 1.00 96.12 181 GLU A CA 1
ATOM 1433 C C . GLU A 1 181 ? 13.603 -5.628 -21.543 1.00 96.12 181 GLU A C 1
ATOM 1435 O O . GLU A 1 181 ? 14.415 -5.486 -22.456 1.00 96.12 181 GLU A O 1
ATOM 1440 N N . LEU A 1 182 ? 13.700 -4.955 -20.386 1.00 94.88 182 LEU A N 1
ATOM 1441 C CA . LEU A 1 182 ? 14.800 -4.028 -20.100 1.00 94.88 182 LEU A CA 1
ATOM 1442 C C . LEU A 1 182 ? 16.133 -4.768 -19.998 1.00 94.88 182 LEU A C 1
ATOM 1444 O O . LEU A 1 182 ? 17.090 -4.380 -20.661 1.00 94.88 182 LEU A O 1
ATOM 1448 N N . HIS A 1 183 ? 16.160 -5.858 -19.230 1.00 95.62 183 HIS A N 1
ATOM 1449 C CA . HIS A 1 183 ? 17.332 -6.720 -19.109 1.00 95.62 183 HIS A CA 1
ATOM 1450 C C . HIS A 1 183 ? 17.801 -7.203 -20.486 1.00 95.62 183 HIS A C 1
ATOM 1452 O O . HIS A 1 183 ? 18.951 -7.017 -20.877 1.00 95.62 183 HIS A O 1
ATOM 1458 N N . ALA A 1 184 ? 16.878 -7.750 -21.284 1.00 94.69 184 ALA A N 1
ATOM 1459 C CA . ALA A 1 184 ? 17.195 -8.220 -22.625 1.00 94.69 184 ALA A CA 1
ATOM 1460 C C . ALA A 1 184 ? 17.655 -7.086 -23.556 1.00 94.69 184 ALA A C 1
ATOM 1462 O O . ALA A 1 184 ? 18.513 -7.318 -24.407 1.00 94.69 184 ALA A O 1
ATOM 1463 N N . ALA A 1 185 ? 17.104 -5.874 -23.422 1.00 93.69 185 ALA A N 1
ATOM 1464 C CA . ALA A 1 185 ? 17.544 -4.716 -24.193 1.00 93.69 185 ALA A CA 1
ATOM 1465 C C . ALA A 1 185 ? 19.005 -4.369 -23.898 1.00 93.69 185 ALA A C 1
ATOM 1467 O O . ALA A 1 185 ? 19.759 -4.163 -24.842 1.00 93.69 185 ALA A O 1
ATOM 1468 N N . ILE A 1 186 ? 19.399 -4.356 -22.624 1.00 92.69 186 ILE A N 1
ATOM 1469 C CA . ILE A 1 186 ? 20.763 -4.047 -22.173 1.00 92.69 186 ILE A CA 1
ATOM 1470 C C . ILE A 1 186 ? 21.745 -5.125 -22.650 1.00 92.69 186 ILE A C 1
ATOM 1472 O O . ILE A 1 186 ? 22.725 -4.802 -23.313 1.00 92.69 186 ILE A O 1
ATOM 1476 N N . GLU A 1 187 ? 21.436 -6.404 -22.419 1.00 93.19 187 GLU A N 1
ATOM 1477 C CA . GLU A 1 187 ? 22.308 -7.531 -22.797 1.00 93.19 187 GLU A CA 1
ATOM 1478 C C . GLU A 1 187 ? 22.527 -7.653 -24.312 1.00 93.19 187 GLU A C 1
ATOM 1480 O O . GLU A 1 187 ? 23.584 -8.082 -24.772 1.00 93.19 187 GLU A O 1
ATOM 1485 N N . THR A 1 188 ? 21.514 -7.304 -25.112 1.00 91.75 188 THR A N 1
ATOM 1486 C CA . THR A 1 188 ? 21.562 -7.452 -26.580 1.00 91.75 188 THR A CA 1
ATOM 1487 C C . THR A 1 188 ? 21.748 -6.138 -27.330 1.00 91.75 188 THR A C 1
ATOM 1489 O O . THR A 1 188 ? 21.792 -6.150 -28.561 1.00 91.75 188 THR A O 1
ATOM 1492 N N . LEU A 1 189 ? 21.853 -5.019 -26.607 1.00 89.38 189 LEU A N 1
ATOM 1493 C CA . LEU A 1 189 ? 21.864 -3.659 -27.153 1.00 89.38 189 LEU A CA 1
ATOM 1494 C C . LEU A 1 189 ? 20.688 -3.395 -28.123 1.00 89.38 189 LEU A C 1
ATOM 1496 O O . LEU A 1 189 ? 20.818 -2.693 -29.126 1.00 89.38 189 LEU A O 1
ATOM 1500 N N . ASP A 1 190 ? 19.516 -3.980 -27.842 1.00 91.88 190 ASP A N 1
ATOM 1501 C CA . ASP A 1 190 ? 18.338 -3.912 -28.716 1.00 91.88 190 ASP A CA 1
ATOM 1502 C C . ASP A 1 190 ? 17.414 -2.748 -28.335 1.00 91.88 190 ASP A C 1
ATOM 1504 O O . ASP A 1 190 ? 16.594 -2.814 -27.412 1.00 91.88 190 ASP A O 1
ATOM 1508 N N . THR A 1 191 ? 17.480 -1.676 -29.126 1.00 90.75 191 THR A N 1
ATOM 1509 C CA . THR A 1 191 ? 16.649 -0.479 -28.950 1.00 90.75 191 THR A CA 1
ATOM 1510 C C . THR A 1 191 ? 15.147 -0.775 -29.031 1.00 90.75 191 THR A C 1
ATOM 1512 O O . THR A 1 191 ? 14.348 -0.084 -28.398 1.00 90.75 191 THR A O 1
ATOM 1515 N N . ARG A 1 192 ? 14.709 -1.794 -29.785 1.00 92.81 192 ARG A N 1
ATOM 1516 C CA . ARG A 1 192 ? 13.276 -2.126 -29.901 1.00 92.81 192 ARG A CA 1
ATOM 1517 C C . ARG A 1 192 ? 12.732 -2.688 -28.596 1.00 92.81 192 ARG A C 1
ATOM 1519 O O . ARG A 1 192 ? 11.592 -2.386 -28.240 1.00 92.81 192 ARG A O 1
ATOM 1526 N N . ARG A 1 193 ? 13.537 -3.479 -27.886 1.00 94.25 193 ARG A N 1
ATOM 1527 C CA . ARG A 1 193 ? 13.187 -3.997 -26.558 1.00 94.25 193 ARG A CA 1
ATOM 1528 C C . ARG A 1 193 ? 13.117 -2.873 -25.534 1.00 94.25 193 ARG A C 1
ATOM 1530 O O . ARG A 1 193 ? 12.125 -2.786 -24.818 1.00 94.25 193 ARG A O 1
ATOM 1537 N N . LEU A 1 194 ? 14.055 -1.925 -25.574 1.00 93.44 194 LEU A N 1
ATOM 1538 C CA . LEU A 1 194 ? 14.007 -0.741 -24.711 1.00 93.44 194 LEU A CA 1
ATOM 1539 C C . LEU A 1 194 ? 12.737 0.098 -24.939 1.00 93.44 194 LEU A C 1
ATOM 1541 O O . LEU A 1 194 ? 12.054 0.481 -23.990 1.00 93.44 194 LEU A O 1
ATOM 1545 N N . GLN A 1 195 ? 12.354 0.325 -26.199 1.00 93.62 195 GLN A N 1
ATOM 1546 C CA . GLN A 1 195 ? 11.097 1.013 -26.525 1.00 93.62 195 GLN A CA 1
ATOM 1547 C C . GLN A 1 195 ? 9.864 0.244 -26.028 1.00 93.62 195 GLN A C 1
ATOM 1549 O O . GLN A 1 195 ? 8.889 0.848 -25.571 1.00 93.62 195 GLN A O 1
ATOM 1554 N N . ARG A 1 196 ? 9.902 -1.093 -26.067 1.00 94.06 196 ARG A N 1
ATOM 1555 C CA . ARG A 1 196 ? 8.839 -1.939 -25.513 1.00 94.06 196 ARG A CA 1
ATOM 1556 C C . ARG A 1 196 ? 8.737 -1.801 -23.994 1.00 94.06 196 ARG A C 1
ATOM 1558 O O . ARG A 1 196 ? 7.619 -1.669 -23.496 1.00 94.06 196 ARG A O 1
ATOM 1565 N N . THR A 1 197 ? 9.862 -1.775 -23.280 1.00 95.00 197 THR A N 1
ATOM 1566 C CA . THR A 1 197 ? 9.907 -1.495 -21.837 1.00 95.00 197 THR A CA 1
ATOM 1567 C C . THR A 1 197 ? 9.246 -0.160 -21.521 1.00 95.00 197 THR A C 1
ATOM 1569 O O . THR A 1 197 ? 8.331 -0.116 -20.700 1.00 95.00 197 THR A O 1
ATOM 1572 N N . ILE A 1 198 ? 9.636 0.915 -22.213 1.00 93.94 198 ILE A N 1
ATOM 1573 C CA . ILE A 1 198 ? 9.064 2.256 -22.007 1.00 93.94 198 ILE A CA 1
ATOM 1574 C C . ILE A 1 198 ? 7.551 2.235 -22.212 1.00 93.94 198 ILE A C 1
ATOM 1576 O O . ILE A 1 198 ? 6.806 2.753 -21.383 1.00 93.94 198 ILE A O 1
ATOM 1580 N N . TRP A 1 199 ? 7.076 1.596 -23.282 1.00 95.19 199 TRP A N 1
ATOM 1581 C CA . TRP A 1 199 ? 5.644 1.491 -23.551 1.00 95.19 199 TRP A CA 1
ATOM 1582 C C . TRP A 1 199 ? 4.887 0.732 -22.449 1.00 95.19 199 TRP A C 1
ATOM 1584 O O . TRP A 1 199 ? 3.813 1.171 -22.025 1.00 95.19 199 TRP A O 1
ATOM 1594 N N . LEU A 1 200 ? 5.441 -0.385 -21.960 1.00 93.62 200 LEU A N 1
ATOM 1595 C CA . LEU A 1 200 ? 4.848 -1.175 -20.877 1.00 93.62 200 LEU A CA 1
ATOM 1596 C C . LEU A 1 200 ? 4.780 -0.375 -19.570 1.00 93.62 200 LEU A C 1
ATOM 1598 O O . LEU A 1 200 ? 3.713 -0.316 -18.954 1.00 93.62 200 LEU A O 1
ATOM 1602 N N . LEU A 1 201 ? 5.882 0.272 -19.181 1.00 93.50 201 LEU A N 1
ATOM 1603 C CA . LEU A 1 201 ? 5.949 1.100 -17.975 1.00 93.50 201 LEU A CA 1
ATOM 1604 C C . LEU A 1 201 ? 4.986 2.286 -18.062 1.00 93.50 201 LEU A C 1
ATOM 1606 O O . LEU A 1 201 ? 4.193 2.490 -17.146 1.00 93.50 201 LEU A O 1
ATOM 1610 N N . ASN A 1 202 ? 4.951 2.987 -19.199 1.00 92.75 202 ASN A N 1
ATOM 1611 C CA . ASN A 1 202 ? 4.004 4.076 -19.434 1.00 92.75 202 ASN A CA 1
ATOM 1612 C C . ASN A 1 202 ? 2.552 3.617 -19.253 1.00 92.75 202 ASN A C 1
ATOM 1614 O O . ASN A 1 202 ? 1.740 4.298 -18.635 1.00 92.75 202 ASN A O 1
ATOM 1618 N N . ARG A 1 203 ? 2.204 2.432 -19.770 1.00 91.19 203 ARG A N 1
ATOM 1619 C CA . ARG A 1 203 ? 0.845 1.888 -19.657 1.00 91.19 203 ARG A CA 1
ATOM 1620 C C . ARG A 1 203 ? 0.465 1.551 -18.214 1.00 91.19 203 ARG A C 1
ATOM 1622 O O . ARG A 1 203 ? -0.711 1.666 -17.867 1.00 91.19 203 ARG A O 1
ATOM 1629 N N . ILE A 1 204 ? 1.422 1.107 -17.401 1.00 91.75 204 ILE A N 1
ATOM 1630 C CA . ILE A 1 204 ? 1.217 0.843 -15.972 1.00 91.75 204 ILE A CA 1
ATOM 1631 C C . ILE A 1 204 ? 1.026 2.170 -15.234 1.00 91.75 204 ILE A C 1
ATOM 1633 O O . ILE A 1 204 ? 0.000 2.347 -14.577 1.00 91.75 204 ILE A O 1
ATOM 1637 N N . LEU A 1 205 ? 1.953 3.112 -15.406 1.00 89.81 205 LEU A N 1
ATOM 1638 C CA . LEU A 1 205 ? 1.954 4.406 -14.719 1.00 89.81 205 LEU A CA 1
ATOM 1639 C C . LEU A 1 205 ? 0.771 5.299 -15.116 1.00 89.81 205 LEU A C 1
ATOM 1641 O O . LEU A 1 205 ? 0.244 6.024 -14.284 1.00 89.81 205 LEU A O 1
ATOM 1645 N N . ALA A 1 206 ? 0.260 5.177 -16.341 1.00 86.81 206 ALA A N 1
ATOM 1646 C CA . ALA A 1 206 ? -0.921 5.920 -16.775 1.00 86.81 206 ALA A CA 1
ATOM 1647 C C . ALA A 1 206 ? -2.236 5.461 -16.113 1.00 86.81 206 ALA A C 1
ATOM 1649 O O . ALA A 1 206 ? -3.246 6.150 -16.228 1.00 86.81 206 ALA A O 1
ATOM 1650 N N . ILE A 1 207 ? -2.275 4.276 -15.490 1.00 87.25 207 ILE A N 1
ATOM 1651 C CA . ILE A 1 207 ? -3.531 3.661 -15.025 1.00 87.25 207 ILE A CA 1
ATOM 1652 C C . ILE A 1 207 ? -3.473 3.287 -13.546 1.00 87.25 207 ILE A C 1
ATOM 1654 O O . ILE A 1 207 ? -4.402 3.582 -12.794 1.00 87.25 207 ILE A O 1
ATOM 1658 N N . GLN A 1 208 ? -2.430 2.571 -13.128 1.00 88.12 208 GLN A N 1
ATOM 1659 C CA . GLN A 1 208 ? -2.419 1.927 -11.817 1.00 88.12 208 GLN A CA 1
ATOM 1660 C C . GLN A 1 208 ? -2.316 2.909 -10.646 1.00 88.12 208 GLN A C 1
ATOM 1662 O O . GLN A 1 208 ? -3.060 2.688 -9.695 1.00 88.12 208 GLN A O 1
ATOM 1667 N N . PRO A 1 209 ? -1.540 4.012 -10.690 1.00 85.56 209 PRO A N 1
ATOM 1668 C CA . PRO A 1 209 ? -1.506 4.973 -9.584 1.00 85.56 209 PRO A CA 1
ATOM 1669 C C . PRO A 1 209 ? -2.902 5.486 -9.198 1.00 85.56 209 PRO A C 1
ATOM 1671 O O . PRO A 1 209 ? -3.297 5.412 -8.036 1.00 85.56 209 PRO A O 1
ATOM 1674 N N . SER A 1 210 ? -3.709 5.893 -10.185 1.00 84.50 210 SER A N 1
ATOM 1675 C CA . SER A 1 210 ? -5.087 6.357 -9.961 1.00 84.50 210 SER A CA 1
ATOM 1676 C C . SER A 1 210 ? -6.008 5.250 -9.422 1.00 84.50 210 SER A C 1
ATOM 1678 O O . SER A 1 210 ? -6.794 5.480 -8.496 1.00 84.50 210 SER A O 1
ATOM 1680 N N . ARG A 1 211 ? -5.896 4.021 -9.949 1.00 86.31 211 ARG A N 1
ATOM 1681 C CA . ARG A 1 211 ? -6.696 2.875 -9.477 1.00 86.31 211 ARG A CA 1
ATOM 1682 C C . ARG A 1 211 ? -6.341 2.467 -8.050 1.00 86.31 211 ARG A C 1
ATOM 1684 O O . ARG A 1 211 ? -7.245 2.255 -7.248 1.00 86.31 211 ARG A O 1
ATOM 1691 N N . ILE A 1 212 ? -5.053 2.393 -7.722 1.00 86.88 212 ILE A N 1
ATOM 1692 C CA . ILE A 1 212 ? -4.583 2.072 -6.371 1.00 86.88 212 ILE A CA 1
ATOM 1693 C C . ILE A 1 212 ? -5.032 3.145 -5.392 1.00 86.88 212 ILE A C 1
ATOM 1695 O O . ILE A 1 212 ? -5.551 2.812 -4.335 1.00 86.88 212 ILE A O 1
ATOM 1699 N N . ASN A 1 213 ? -4.923 4.417 -5.761 1.00 82.19 213 ASN A N 1
ATOM 1700 C CA . ASN A 1 213 ? -5.402 5.512 -4.931 1.00 82.19 213 ASN A CA 1
ATOM 1701 C C . ASN A 1 213 ? -6.932 5.460 -4.717 1.00 82.19 213 ASN A C 1
ATOM 1703 O O . ASN A 1 213 ? -7.420 5.646 -3.604 1.00 82.19 213 ASN A O 1
ATOM 1707 N N . THR A 1 214 ? -7.703 5.090 -5.745 1.00 85.12 214 THR A N 1
ATOM 1708 C CA . THR A 1 214 ? -9.150 4.836 -5.605 1.00 85.12 214 THR A CA 1
ATOM 1709 C C . THR A 1 214 ? -9.430 3.695 -4.619 1.00 85.12 214 THR A C 1
ATOM 1711 O O . THR A 1 214 ? -10.278 3.834 -3.736 1.00 85.12 214 THR A O 1
ATOM 1714 N N . ASN A 1 215 ? -8.696 2.583 -4.721 1.00 87.06 215 ASN A N 1
ATOM 1715 C CA . ASN A 1 215 ? -8.835 1.444 -3.809 1.00 87.06 215 ASN A CA 1
ATOM 1716 C C . ASN A 1 215 ? -8.396 1.790 -2.377 1.00 87.06 215 ASN A C 1
ATOM 1718 O O . ASN A 1 215 ? -9.058 1.385 -1.424 1.00 87.06 215 ASN A O 1
ATOM 1722 N N . LEU A 1 216 ? -7.330 2.578 -2.221 1.00 85.69 216 LEU A N 1
ATOM 1723 C CA . LEU A 1 216 ? -6.843 3.085 -0.940 1.00 85.69 216 LEU A CA 1
ATOM 1724 C C . LEU A 1 216 ? -7.907 3.948 -0.254 1.00 85.69 216 LEU A C 1
ATOM 1726 O O . LEU A 1 216 ? -8.200 3.748 0.923 1.00 85.69 216 LEU A O 1
ATOM 1730 N N . ASN A 1 217 ? -8.544 4.854 -0.998 1.00 83.31 217 ASN A N 1
ATOM 1731 C CA . ASN A 1 217 ? -9.632 5.680 -0.479 1.00 83.31 217 ASN A CA 1
ATOM 1732 C C . ASN A 1 217 ? -10.867 4.850 -0.119 1.00 83.31 217 ASN A C 1
ATOM 1734 O O . ASN A 1 217 ? -11.481 5.080 0.922 1.00 83.31 217 ASN A O 1
ATOM 1738 N N . ALA A 1 218 ? -11.225 3.858 -0.938 1.00 85.69 218 ALA A N 1
ATOM 1739 C CA . ALA A 1 218 ? -12.314 2.937 -0.622 1.00 85.69 218 ALA A CA 1
ATOM 1740 C C . ALA A 1 218 ? -12.029 2.140 0.665 1.00 85.69 218 ALA A C 1
ATOM 1742 O O . ALA A 1 218 ? -12.899 2.033 1.530 1.00 85.69 218 ALA A O 1
ATOM 1743 N N . ALA A 1 219 ? -10.797 1.654 0.829 1.00 86.31 219 ALA A N 1
ATOM 1744 C CA . ALA A 1 219 ? -10.328 0.970 2.030 1.00 86.31 219 ALA A CA 1
ATOM 1745 C C . ALA A 1 219 ? -10.358 1.891 3.267 1.00 86.31 219 ALA A C 1
ATOM 1747 O O . ALA A 1 219 ? -10.846 1.501 4.327 1.00 86.31 219 ALA A O 1
ATOM 1748 N N . ALA A 1 220 ? -9.924 3.146 3.124 1.00 83.94 220 ALA A N 1
ATOM 1749 C CA . ALA A 1 220 ? -9.980 4.144 4.191 1.00 83.94 220 ALA A CA 1
ATOM 1750 C C . ALA A 1 220 ? -11.423 4.461 4.623 1.00 83.94 220 ALA A C 1
ATOM 1752 O O . ALA A 1 220 ? -11.706 4.535 5.818 1.00 83.94 220 ALA A O 1
ATOM 1753 N N . LYS A 1 221 ? -12.362 4.564 3.673 1.00 82.50 221 LYS A N 1
ATOM 1754 C CA . LYS A 1 221 ? -13.801 4.707 3.964 1.00 82.50 221 LYS A CA 1
ATOM 1755 C C . LYS A 1 221 ? -14.362 3.469 4.678 1.00 82.50 221 LYS A C 1
ATOM 1757 O O . LYS A 1 221 ? -15.177 3.596 5.593 1.00 82.50 221 LYS A O 1
ATOM 1762 N N . ALA A 1 222 ? -13.908 2.274 4.299 1.00 86.00 222 ALA A N 1
ATOM 1763 C CA . ALA A 1 222 ? -14.331 1.012 4.903 1.00 86.00 222 ALA A CA 1
ATOM 1764 C C . ALA A 1 222 ? -13.810 0.801 6.337 1.00 86.00 222 ALA A C 1
ATOM 1766 O O . ALA A 1 222 ? -14.414 0.026 7.076 1.00 86.00 222 ALA A O 1
ATOM 1767 N N . LEU A 1 223 ? -12.767 1.528 6.767 1.00 81.44 223 LEU A N 1
ATOM 1768 C CA . LEU A 1 223 ? -12.209 1.444 8.127 1.00 81.44 223 LEU A CA 1
ATOM 1769 C C . LEU A 1 223 ? -13.224 1.809 9.216 1.00 81.44 223 LEU A C 1
ATOM 1771 O O . LEU A 1 223 ? -13.044 1.428 10.369 1.00 81.44 223 LEU A O 1
ATOM 1775 N N . ARG A 1 224 ? -14.301 2.531 8.859 1.00 77.06 224 ARG A N 1
ATOM 1776 C CA . ARG A 1 224 ? -15.396 2.909 9.771 1.00 77.06 224 ARG A CA 1
ATOM 1777 C C . ARG A 1 224 ? -14.872 3.445 11.111 1.00 77.06 224 ARG A C 1
ATOM 1779 O O . ARG A 1 224 ? -15.433 3.158 12.166 1.00 77.06 224 ARG A O 1
ATOM 1786 N N . LEU A 1 225 ? -13.831 4.281 11.058 1.00 80.88 225 LEU A N 1
ATOM 1787 C CA . LEU A 1 225 ? -13.256 4.967 12.221 1.00 80.88 225 LEU A CA 1
ATOM 1788 C C . LEU A 1 225 ? -14.306 5.594 13.162 1.00 80.88 225 LEU A C 1
ATOM 1790 O O . LEU A 1 225 ? -14.121 5.479 14.372 1.00 80.88 225 LEU A O 1
ATOM 1794 N N . PRO A 1 226 ? -15.430 6.175 12.684 1.00 82.81 226 PRO A N 1
ATOM 1795 C CA . PRO A 1 226 ? -16.483 6.657 13.579 1.00 82.81 226 PRO A CA 1
ATOM 1796 C C . PRO A 1 226 ? -17.072 5.564 14.484 1.00 82.81 226 PRO A C 1
ATOM 1798 O O . PRO A 1 226 ? -17.285 5.796 15.671 1.00 82.81 226 PRO A O 1
ATOM 1801 N N . ALA A 1 227 ? -17.300 4.359 13.952 1.00 83.19 227 ALA A N 1
ATOM 1802 C CA . ALA A 1 227 ? -17.815 3.233 14.729 1.00 83.19 227 ALA A CA 1
ATOM 1803 C C . ALA A 1 227 ? -16.792 2.765 15.773 1.00 83.19 227 ALA A C 1
ATOM 1805 O O . ALA A 1 227 ? -17.160 2.506 16.917 1.00 83.19 227 ALA A O 1
ATOM 1806 N N . LEU A 1 228 ? -15.505 2.743 15.410 1.00 85.50 228 LEU A N 1
ATOM 1807 C CA . LEU A 1 228 ? -14.422 2.403 16.332 1.00 85.50 228 LEU A CA 1
ATOM 1808 C C . LEU A 1 228 ? -14.297 3.424 17.475 1.00 85.50 228 LEU A C 1
ATOM 1810 O O . LEU A 1 228 ? -14.182 3.039 18.636 1.00 85.50 228 LEU A O 1
ATOM 1814 N N . VAL A 1 229 ? -14.373 4.722 17.169 1.00 87.00 229 VAL A N 1
ATOM 1815 C CA . VAL A 1 229 ? -14.363 5.790 18.183 1.00 87.00 229 VAL A CA 1
ATOM 1816 C C . VAL A 1 229 ? -15.567 5.657 19.118 1.00 87.00 229 VAL A C 1
ATOM 1818 O O . VAL A 1 229 ? -15.400 5.731 20.334 1.00 87.00 229 VAL A O 1
ATOM 1821 N N . ASN A 1 230 ? -16.760 5.382 18.582 1.00 87.12 230 ASN A N 1
ATOM 1822 C CA . ASN A 1 230 ? -17.963 5.161 19.389 1.00 87.12 230 ASN A CA 1
ATOM 1823 C C . ASN A 1 230 ? -17.827 3.936 20.307 1.00 87.12 230 ASN A C 1
ATOM 1825 O O . ASN A 1 230 ? -18.181 4.011 21.483 1.00 87.12 230 ASN A O 1
ATOM 1829 N N . ALA A 1 231 ? -17.269 2.833 19.801 1.00 86.44 231 ALA A N 1
ATOM 1830 C CA . ALA A 1 231 ? -16.985 1.639 20.591 1.00 86.44 231 ALA A CA 1
ATOM 1831 C C . ALA A 1 231 ? -15.996 1.934 21.731 1.00 86.44 231 ALA A C 1
ATOM 1833 O O . ALA A 1 231 ? -16.244 1.583 22.886 1.00 86.44 231 ALA A O 1
ATOM 1834 N N . MET A 1 232 ? -14.901 2.644 21.441 1.00 87.94 232 MET A N 1
ATOM 1835 C CA . MET A 1 232 ? -13.926 3.044 22.459 1.00 87.94 232 MET A CA 1
ATOM 1836 C C . MET A 1 232 ? -14.528 3.995 23.502 1.00 87.94 232 MET A C 1
ATOM 1838 O O . MET A 1 232 ? -14.247 3.851 24.692 1.00 87.94 232 MET A O 1
ATOM 1842 N N . GLN A 1 233 ? -15.394 4.922 23.088 1.00 89.31 233 GLN A N 1
ATOM 1843 C CA . GLN A 1 233 ? -16.102 5.826 23.994 1.00 89.31 233 GLN A CA 1
ATOM 1844 C C . GLN A 1 233 ? -17.081 5.072 24.908 1.00 89.31 233 GLN A C 1
ATOM 1846 O O . GLN A 1 233 ? -17.156 5.362 26.102 1.00 89.31 233 GLN A O 1
ATOM 1851 N N . ALA A 1 234 ? -17.798 4.079 24.375 1.00 87.88 234 ALA A N 1
ATOM 1852 C CA . ALA A 1 234 ? -18.688 3.227 25.160 1.00 87.88 234 ALA A CA 1
ATOM 1853 C C . ALA A 1 234 ? -17.912 2.398 26.197 1.00 87.88 234 ALA A C 1
ATOM 1855 O O . ALA A 1 234 ? -18.313 2.348 27.359 1.00 87.88 234 ALA A O 1
ATOM 1856 N N . ILE A 1 235 ? -16.764 1.825 25.810 1.00 87.44 235 ILE A N 1
ATOM 1857 C CA . ILE A 1 235 ? -15.866 1.127 26.742 1.00 87.44 235 ILE A CA 1
ATOM 1858 C C . ILE A 1 235 ? -15.404 2.081 27.845 1.00 87.44 235 ILE A C 1
ATOM 1860 O O . ILE A 1 235 ? -15.470 1.728 29.019 1.00 87.44 235 ILE A O 1
ATOM 1864 N N . TRP A 1 236 ? -14.981 3.299 27.496 1.00 88.75 236 TRP A N 1
ATOM 1865 C CA . TRP A 1 236 ? -14.557 4.290 28.485 1.00 88.75 236 TRP A CA 1
ATOM 1866 C C . TRP A 1 236 ? -15.670 4.618 29.491 1.00 88.75 236 TRP A C 1
ATOM 1868 O O . TRP A 1 236 ? -15.401 4.607 30.692 1.00 88.75 236 TRP A O 1
ATOM 1878 N N . ASN A 1 237 ? -16.915 4.816 29.038 1.00 88.19 237 ASN A N 1
ATOM 1879 C CA . ASN A 1 237 ? -18.057 5.057 29.930 1.00 88.19 237 ASN A CA 1
ATOM 1880 C C . ASN A 1 237 ? -18.222 3.915 30.951 1.00 88.19 237 ASN A C 1
ATOM 1882 O O . ASN A 1 237 ? -18.317 4.170 32.150 1.00 88.19 237 ASN A O 1
ATOM 1886 N N . SER A 1 238 ? -18.161 2.655 30.502 1.00 86.25 238 SER A N 1
ATOM 1887 C CA . SER A 1 238 ? -18.259 1.490 31.394 1.00 86.25 238 SER A CA 1
ATOM 1888 C C . SER A 1 238 ? -17.092 1.383 32.383 1.00 86.25 238 SER A C 1
ATOM 1890 O O . SER A 1 238 ? -17.282 0.961 33.522 1.00 86.25 238 SER A O 1
ATOM 1892 N N . LEU A 1 239 ? -15.877 1.776 31.980 1.00 86.50 239 LEU A N 1
ATOM 1893 C CA . LEU A 1 239 ? -14.704 1.780 32.864 1.00 86.50 239 LEU A CA 1
ATOM 1894 C C . LEU A 1 239 ? -14.811 2.852 33.959 1.00 86.50 239 LEU A C 1
ATOM 1896 O O . LEU A 1 239 ? -14.399 2.607 35.096 1.00 86.50 239 LEU A O 1
ATOM 1900 N N . VAL A 1 240 ? -15.362 4.023 33.621 1.00 87.88 240 VAL A N 1
ATOM 1901 C CA . VAL A 1 240 ? -15.627 5.110 34.575 1.00 87.88 240 VAL A CA 1
ATOM 1902 C C . VAL A 1 240 ? -16.698 4.693 35.582 1.00 87.88 240 VAL A C 1
ATOM 1904 O O . VAL A 1 240 ? -16.501 4.877 36.781 1.00 87.88 240 VAL A O 1
ATOM 1907 N N . GLU A 1 241 ? -17.790 4.080 35.122 1.00 87.62 241 GLU A N 1
ATOM 1908 C CA . GLU A 1 241 ? -18.864 3.572 35.990 1.00 87.62 241 GLU A CA 1
ATOM 1909 C C . GLU A 1 241 ? -18.376 2.483 36.956 1.00 87.62 241 GLU A C 1
ATOM 1911 O O . GLU A 1 241 ? -18.772 2.460 38.120 1.00 87.62 241 GLU A O 1
ATOM 1916 N N . ALA A 1 242 ? -17.464 1.618 36.503 1.00 84.56 242 ALA A N 1
ATOM 1917 C CA . ALA A 1 242 ? -16.840 0.587 37.330 1.00 84.56 242 ALA A CA 1
ATOM 1918 C C . ALA A 1 242 ? -15.799 1.135 38.333 1.00 84.56 242 ALA A C 1
ATOM 1920 O O . ALA A 1 242 ? -15.278 0.370 39.145 1.00 84.56 242 ALA A O 1
ATOM 1921 N N . ASN A 1 243 ? -15.492 2.440 38.291 1.00 84.88 243 ASN A N 1
ATOM 1922 C CA . ASN A 1 243 ? -14.547 3.128 39.176 1.00 84.88 243 ASN A CA 1
ATOM 1923 C C . ASN A 1 243 ? -13.171 2.428 39.272 1.00 84.88 243 ASN A C 1
ATOM 1925 O O . ASN A 1 243 ? -12.611 2.259 40.359 1.00 84.88 243 ASN A O 1
ATOM 1929 N N . LEU A 1 244 ? -12.644 1.986 38.121 1.00 82.38 244 LEU A N 1
ATOM 1930 C CA . LEU A 1 244 ? -11.333 1.334 38.015 1.00 82.38 244 LEU A CA 1
ATOM 1931 C C . LEU A 1 244 ? -10.178 2.353 38.123 1.00 82.38 244 LEU A C 1
ATOM 1933 O O . LEU A 1 244 ? -10.375 3.527 38.434 1.00 82.38 244 LEU A O 1
ATOM 1937 N N . ASN A 1 245 ? -8.942 1.904 37.876 1.00 87.25 245 ASN A N 1
ATOM 1938 C CA . ASN A 1 245 ? -7.745 2.743 37.968 1.00 87.25 245 ASN A CA 1
ATOM 1939 C C . ASN A 1 245 ? -7.866 4.017 37.101 1.00 87.25 245 ASN A C 1
ATOM 1941 O O . ASN A 1 245 ? -7.818 3.954 35.870 1.00 87.25 245 ASN A O 1
ATOM 1945 N N . GLN A 1 246 ? -7.971 5.176 37.760 1.00 87.31 246 GLN A N 1
ATOM 1946 C CA . GLN A 1 246 ? -8.212 6.465 37.108 1.00 87.31 246 GLN A CA 1
ATOM 1947 C C . GLN A 1 246 ? -7.083 6.909 36.174 1.00 87.31 246 GLN A C 1
ATOM 1949 O O . GLN A 1 246 ? -7.361 7.513 35.140 1.00 87.31 246 GLN A O 1
ATOM 1954 N N . GLU A 1 247 ? -5.826 6.584 36.485 1.00 89.19 247 GLU A N 1
ATOM 1955 C CA . GLU A 1 247 ? -4.692 6.924 35.620 1.00 89.19 247 GLU A CA 1
ATOM 1956 C C . GLU A 1 247 ? -4.805 6.190 34.277 1.00 89.19 247 GLU A C 1
ATOM 1958 O O . GLU A 1 247 ? -4.670 6.784 33.206 1.00 89.19 247 GLU A O 1
ATOM 1963 N N . LYS A 1 248 ? -5.136 4.896 34.324 1.00 86.38 248 LYS A N 1
ATOM 1964 C CA . LYS A 1 248 ? -5.307 4.062 33.126 1.00 86.38 248 LYS A CA 1
ATOM 1965 C C . LYS A 1 248 ? -6.549 4.462 32.330 1.00 86.38 248 LYS A C 1
ATOM 1967 O O . LYS A 1 248 ? -6.499 4.491 31.102 1.00 86.38 248 LYS A O 1
ATOM 1972 N N . ILE A 1 249 ? -7.628 4.855 33.010 1.00 88.00 249 ILE A N 1
ATOM 1973 C CA . ILE A 1 249 ? -8.826 5.421 32.371 1.00 88.00 249 ILE A CA 1
ATOM 1974 C C . ILE A 1 249 ? -8.489 6.721 31.623 1.00 88.00 249 ILE A C 1
ATOM 1976 O O . ILE A 1 249 ? -8.928 6.892 30.488 1.00 88.00 249 ILE A O 1
ATOM 1980 N N . GLN A 1 250 ? -7.683 7.616 32.203 1.00 87.50 250 GLN A N 1
ATOM 1981 C CA . GLN A 1 250 ? -7.252 8.857 31.541 1.00 87.50 250 GLN A CA 1
ATOM 1982 C C . GLN A 1 250 ? -6.327 8.597 30.343 1.00 87.50 250 GLN A C 1
ATOM 1984 O O . GLN A 1 250 ? -6.464 9.240 29.297 1.00 87.50 250 GLN A O 1
ATOM 1989 N N . GLN A 1 251 ? -5.411 7.630 30.458 1.00 87.56 251 GLN A N 1
ATOM 1990 C CA . GLN A 1 251 ? -4.572 7.193 29.335 1.00 87.56 251 GLN A CA 1
ATOM 1991 C C . GLN A 1 251 ? -5.430 6.645 28.186 1.00 87.56 251 GLN A C 1
ATOM 1993 O O . GLN A 1 251 ? -5.210 7.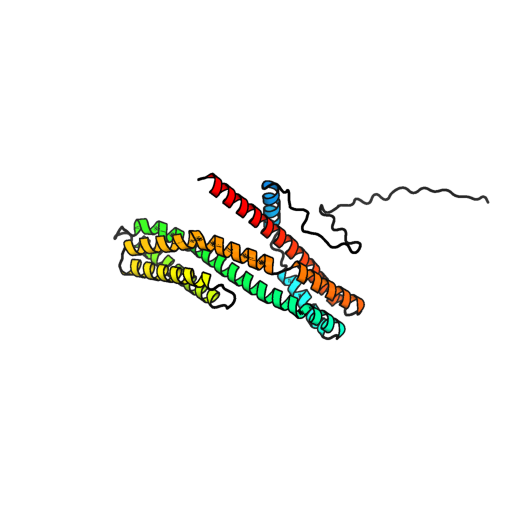002 27.027 1.00 87.56 251 GLN A O 1
ATOM 1998 N N . PHE A 1 252 ? -6.453 5.844 28.500 1.00 87.81 252 PHE A N 1
ATOM 1999 C CA . PHE A 1 252 ? -7.396 5.345 27.502 1.00 87.81 252 PHE A CA 1
ATOM 2000 C C . PHE A 1 252 ? -8.232 6.474 26.883 1.00 87.81 252 PHE A C 1
ATOM 2002 O O . PHE A 1 252 ? -8.331 6.555 25.662 1.00 87.81 252 PHE A O 1
ATOM 2009 N N . GLN A 1 253 ? -8.749 7.405 27.691 1.00 89.94 253 GLN A N 1
ATOM 2010 C CA . GLN A 1 253 ? -9.503 8.571 27.218 1.00 89.94 253 GLN A CA 1
ATOM 2011 C C . GLN A 1 253 ? -8.696 9.416 26.227 1.00 89.94 253 GLN A C 1
ATOM 2013 O O . GLN A 1 253 ? -9.212 9.836 25.193 1.00 89.94 253 GLN A O 1
ATOM 2018 N N . THR A 1 254 ? -7.412 9.628 26.522 1.00 87.62 254 THR A N 1
ATOM 2019 C CA . THR A 1 254 ? -6.498 10.359 25.637 1.00 87.62 254 THR A CA 1
ATOM 2020 C C . THR A 1 254 ? -6.408 9.679 24.270 1.00 87.62 254 THR A C 1
ATOM 2022 O O . THR A 1 254 ? -6.467 10.355 23.247 1.00 87.62 254 THR A O 1
ATOM 2025 N N . ALA A 1 255 ? -6.334 8.345 24.228 1.00 85.56 255 ALA A N 1
ATOM 2026 C CA . ALA A 1 255 ? -6.346 7.603 22.970 1.00 85.56 255 ALA A CA 1
ATOM 2027 C C . ALA A 1 255 ? -7.671 7.744 22.204 1.00 85.56 255 ALA A C 1
ATOM 2029 O O . ALA A 1 255 ? -7.625 7.907 20.986 1.00 85.56 255 ALA A O 1
ATOM 2030 N N . VAL A 1 256 ? -8.826 7.748 22.887 1.00 87.69 256 VAL A N 1
ATOM 2031 C CA . VAL A 1 256 ? -10.135 7.983 22.238 1.00 87.69 256 VAL A CA 1
ATOM 2032 C C . VAL A 1 256 ? -10.171 9.356 21.563 1.00 87.69 256 VAL A C 1
ATOM 2034 O O . VAL A 1 256 ? -10.549 9.460 20.398 1.00 87.69 256 VAL A O 1
ATOM 2037 N N . VAL A 1 257 ? -9.715 10.402 22.261 1.00 86.19 257 VAL A N 1
ATOM 2038 C CA . VAL A 1 257 ? -9.672 11.774 21.726 1.00 86.19 257 VAL A CA 1
ATOM 2039 C C . VAL A 1 257 ? -8.729 11.871 20.525 1.00 86.19 257 VAL A C 1
ATOM 2041 O O . VAL A 1 257 ? -9.112 12.392 19.481 1.00 86.19 257 VAL A O 1
ATOM 2044 N N . VAL A 1 258 ? -7.519 11.318 20.636 1.00 85.56 258 VAL A N 1
ATOM 2045 C CA . VAL A 1 258 ? -6.527 11.319 19.548 1.00 85.56 258 VAL A CA 1
ATOM 2046 C C . VAL A 1 258 ? -7.045 10.569 18.314 1.00 85.56 258 VAL A C 1
ATOM 2048 O O . VAL A 1 258 ? -6.819 11.014 17.188 1.00 85.56 258 VAL A O 1
ATOM 2051 N N . LEU A 1 259 ? -7.765 9.459 18.500 1.00 82.81 259 LEU A N 1
ATOM 2052 C CA . LEU A 1 259 ? -8.366 8.714 17.393 1.00 82.81 259 LEU A CA 1
ATOM 2053 C C . LEU A 1 259 ? -9.532 9.479 16.745 1.00 82.81 259 LEU A C 1
ATOM 2055 O O . LEU A 1 259 ? -9.675 9.454 15.523 1.00 82.81 259 LEU A O 1
ATOM 2059 N N . ALA A 1 260 ? -10.332 10.198 17.537 1.00 83.31 260 ALA A N 1
ATOM 2060 C CA . ALA A 1 260 ? -11.391 11.064 17.026 1.00 83.31 260 ALA A CA 1
ATOM 2061 C C . ALA A 1 260 ? -10.830 12.224 16.182 1.00 83.31 260 ALA A C 1
ATOM 2063 O O . ALA A 1 260 ? -11.357 12.498 15.102 1.00 83.31 260 ALA A O 1
ATOM 2064 N N . GLU A 1 261 ? -9.730 12.850 16.619 1.00 83.31 261 GLU A N 1
ATOM 2065 C CA . GLU A 1 261 ? -9.009 13.862 15.830 1.00 83.31 261 GLU A CA 1
ATOM 2066 C C . GLU A 1 261 ? -8.504 13.282 14.498 1.00 83.31 261 GLU A C 1
ATOM 2068 O O . GLU A 1 261 ? -8.674 13.893 13.441 1.00 83.31 261 GLU A O 1
ATOM 2073 N N . LEU A 1 262 ? -7.908 12.083 14.528 1.00 81.88 262 LEU A N 1
ATOM 2074 C CA . LEU A 1 262 ? -7.429 11.409 13.319 1.00 81.88 262 LEU A CA 1
ATOM 2075 C C . LEU A 1 262 ? -8.575 11.119 12.340 1.00 81.88 262 LEU A C 1
ATOM 2077 O O . LEU A 1 262 ? -8.430 11.348 11.140 1.00 81.88 262 LEU A O 1
ATOM 2081 N N . ASN A 1 263 ? -9.717 10.648 12.843 1.00 81.19 263 ASN A N 1
ATOM 2082 C CA . ASN A 1 263 ? -10.903 10.395 12.031 1.00 81.19 263 ASN A CA 1
ATOM 2083 C C . ASN A 1 263 ? -11.396 11.663 11.316 1.00 81.19 263 ASN A C 1
ATOM 2085 O O . ASN A 1 263 ? -11.689 11.620 10.121 1.00 81.19 263 ASN A O 1
ATOM 2089 N N . GLN A 1 264 ? -11.453 12.795 12.021 1.00 79.31 264 GLN A N 1
ATOM 2090 C CA . GLN A 1 264 ? -11.850 14.074 11.425 1.00 79.31 264 GLN A CA 1
ATOM 2091 C C . GLN A 1 264 ? -10.892 14.487 10.301 1.00 79.31 264 GLN A C 1
ATOM 2093 O O . GLN A 1 264 ? -11.342 14.808 9.199 1.00 79.31 264 GLN A O 1
ATOM 2098 N N . ARG A 1 265 ? -9.578 14.395 10.540 1.00 80.12 265 ARG A N 1
ATOM 2099 C CA . ARG A 1 265 ? -8.551 14.738 9.545 1.00 80.12 265 ARG A CA 1
ATOM 2100 C C . ARG A 1 265 ? -8.608 13.839 8.313 1.00 80.12 265 ARG A C 1
ATOM 2102 O O . ARG A 1 265 ? -8.598 14.335 7.191 1.00 80.12 265 ARG A O 1
ATOM 2109 N N . LEU A 1 266 ? -8.708 12.522 8.502 1.00 75.44 266 LEU A N 1
ATOM 2110 C CA . LEU A 1 266 ? -8.835 11.577 7.389 1.00 75.44 266 LEU A CA 1
ATOM 2111 C C . LEU A 1 266 ? -10.115 11.821 6.587 1.00 75.44 266 LEU A C 1
ATOM 2113 O O . LEU A 1 266 ? -10.067 11.817 5.362 1.00 75.44 266 LEU A O 1
ATOM 2117 N N . THR A 1 267 ? -11.233 12.103 7.258 1.00 77.94 267 THR A N 1
ATOM 2118 C CA . THR A 1 267 ? -12.500 12.433 6.590 1.00 77.94 267 THR A CA 1
ATOM 2119 C C . THR A 1 267 ? -12.359 13.683 5.720 1.00 77.94 267 THR A C 1
ATOM 2121 O O . THR A 1 267 ? -12.783 13.672 4.567 1.00 77.94 267 THR A O 1
ATOM 2124 N N . ALA A 1 268 ? -11.710 14.735 6.230 1.00 74.56 268 ALA A N 1
ATOM 2125 C CA . ALA A 1 268 ? -11.466 15.963 5.476 1.00 74.56 268 ALA A CA 1
ATOM 2126 C C . ALA A 1 268 ? -10.554 15.738 4.255 1.00 74.56 268 ALA A C 1
ATOM 2128 O O . ALA A 1 268 ? -10.824 16.270 3.178 1.00 74.56 268 ALA A O 1
ATOM 2129 N N . LEU A 1 269 ? -9.502 14.924 4.400 1.00 73.50 269 LEU A N 1
ATOM 2130 C CA . LEU A 1 269 ? -8.591 14.587 3.301 1.00 73.50 269 LEU A CA 1
ATOM 2131 C C . LEU A 1 269 ? -9.272 13.737 2.221 1.00 73.50 269 LEU A C 1
ATOM 2133 O O . LEU A 1 269 ? -9.124 14.037 1.038 1.00 73.50 269 LEU A O 1
ATOM 2137 N N . ILE A 1 270 ? -10.041 12.718 2.617 1.00 72.62 270 ILE A N 1
ATOM 2138 C CA . ILE A 1 270 ? -10.807 11.868 1.694 1.00 72.62 270 ILE A CA 1
ATOM 2139 C C . ILE A 1 270 ? -11.837 12.706 0.935 1.00 72.62 270 ILE A C 1
ATOM 2141 O O . ILE A 1 270 ? -11.919 12.612 -0.285 1.00 72.62 270 ILE A O 1
ATOM 2145 N N . TYR A 1 271 ? -12.585 13.559 1.639 1.00 70.31 271 TYR A N 1
ATOM 2146 C CA . TYR A 1 271 ? -13.550 14.459 1.012 1.00 70.31 271 TYR A CA 1
ATOM 2147 C C . TYR A 1 271 ? -12.873 15.397 0.011 1.00 70.31 271 TYR A C 1
ATOM 2149 O O . TYR A 1 271 ? -13.325 15.539 -1.122 1.00 70.31 271 TYR A O 1
ATOM 2157 N N . GLY A 1 272 ? -11.747 15.998 0.405 1.00 66.94 272 GLY A N 1
ATOM 2158 C CA . GLY A 1 272 ? -10.985 16.855 -0.488 1.00 66.94 272 GLY A CA 1
ATOM 2159 C C . GLY A 1 272 ? -10.541 16.126 -1.749 1.00 66.94 272 GLY A C 1
ATOM 2160 O O . GLY A 1 272 ? -10.706 16.651 -2.848 1.00 66.94 272 GLY A O 1
ATOM 2161 N N . HIS A 1 273 ? -10.038 14.903 -1.599 1.00 67.62 273 HIS A N 1
ATOM 2162 C CA . HIS A 1 273 ? -9.682 14.045 -2.719 1.00 67.62 273 HIS A CA 1
ATOM 2163 C C . HIS A 1 273 ? -10.879 13.740 -3.635 1.00 67.62 273 HIS A C 1
ATOM 2165 O O . HIS A 1 273 ? -10.758 13.884 -4.850 1.00 67.62 273 HIS A O 1
ATOM 2171 N N . ASP A 1 274 ? -12.025 13.340 -3.076 1.00 68.25 274 ASP A N 1
ATOM 2172 C CA . ASP A 1 274 ? -13.235 13.033 -3.849 1.00 68.25 274 ASP A CA 1
ATOM 2173 C C . ASP A 1 274 ? -13.674 14.240 -4.696 1.00 68.25 274 ASP A C 1
ATOM 2175 O O . ASP A 1 274 ? -13.929 14.093 -5.891 1.00 68.25 274 ASP A O 1
ATOM 2179 N N . CYS A 1 275 ? -13.666 15.448 -4.117 1.00 67.31 275 CYS A N 1
ATOM 2180 C CA . CYS A 1 275 ? -13.968 16.672 -4.858 1.00 67.31 275 CYS A CA 1
ATOM 2181 C C . CYS A 1 275 ? -13.004 16.878 -6.032 1.00 67.31 275 CYS A C 1
ATOM 2183 O O . CYS A 1 275 ? -13.437 17.179 -7.142 1.00 67.31 275 CYS A O 1
ATOM 2185 N N . TRP A 1 276 ? -11.697 16.708 -5.814 1.00 64.06 276 TRP A N 1
ATOM 2186 C CA . TRP A 1 276 ? -10.701 16.837 -6.881 1.00 64.06 276 TRP A CA 1
ATOM 2187 C C . TRP A 1 276 ? -10.910 15.817 -8.003 1.00 64.06 276 TRP A C 1
ATOM 2189 O O . TRP A 1 276 ? -10.85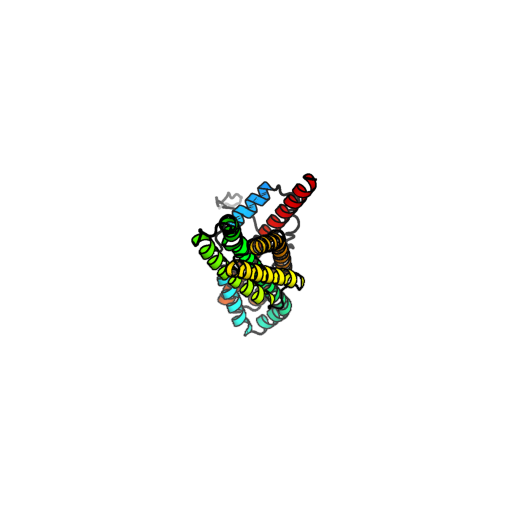3 16.178 -9.178 1.00 64.06 276 TRP A O 1
ATOM 2199 N N . GLN A 1 277 ? -11.224 14.571 -7.652 1.00 63.03 277 GLN A N 1
ATOM 2200 C CA . GLN A 1 277 ? -11.486 13.516 -8.625 1.00 63.03 277 GLN A CA 1
ATOM 2201 C C . GLN A 1 277 ? -12.735 13.811 -9.475 1.00 63.03 277 GLN A C 1
ATOM 2203 O O . GLN A 1 277 ? -12.730 13.563 -10.682 1.00 63.03 277 GLN A O 1
ATOM 2208 N N . GLU A 1 278 ? -13.787 14.384 -8.886 1.00 63.06 278 GLU A N 1
ATOM 2209 C CA . GLU A 1 278 ? -14.963 14.849 -9.634 1.00 63.06 278 GLU A CA 1
ATOM 2210 C C . GLU A 1 278 ? -14.617 15.987 -10.607 1.00 63.06 278 GLU A C 1
ATOM 2212 O O . GLU A 1 278 ? -15.078 15.979 -11.751 1.00 63.06 278 GLU A O 1
ATOM 2217 N N . PHE A 1 279 ? -13.766 16.938 -10.204 1.00 58.75 279 PHE A N 1
ATOM 2218 C CA . PHE A 1 279 ? -13.323 18.023 -11.087 1.00 58.75 279 PHE A CA 1
ATOM 2219 C C . PHE A 1 279 ? -12.518 17.523 -12.293 1.00 58.75 279 PHE A C 1
ATOM 2221 O O . PHE A 1 279 ? -12.752 18.006 -13.405 1.00 58.75 279 PHE A O 1
ATOM 2228 N N . ASP A 1 280 ? -11.619 16.555 -12.106 1.00 57.22 280 ASP A N 1
ATOM 2229 C CA . ASP A 1 280 ? -10.832 15.970 -13.201 1.00 57.22 280 ASP A CA 1
ATOM 2230 C C . ASP A 1 280 ? -11.725 15.232 -14.212 1.00 57.22 280 ASP A C 1
ATOM 2232 O O . ASP A 1 280 ? -11.556 15.380 -15.425 1.00 57.22 280 ASP A O 1
ATOM 2236 N N . LEU A 1 281 ? -12.743 14.507 -13.734 1.00 57.81 281 LEU A N 1
ATOM 2237 C CA . LEU A 1 281 ? -13.734 13.846 -14.592 1.00 57.81 281 LEU A CA 1
ATOM 2238 C C . LEU A 1 281 ? -14.583 14.859 -15.377 1.00 57.81 281 LEU A C 1
ATOM 2240 O O . LEU A 1 281 ? -14.829 14.672 -16.572 1.00 57.81 281 LEU A O 1
ATOM 2244 N N . VAL A 1 282 ? -14.994 15.961 -14.739 1.00 54.25 282 VAL A N 1
ATOM 2245 C CA . VAL A 1 282 ? -15.748 17.038 -15.402 1.00 54.25 282 VAL A CA 1
ATOM 2246 C C . VAL A 1 282 ? -14.893 17.755 -16.452 1.00 54.25 282 VAL A C 1
ATOM 2248 O O . VAL A 1 282 ? -15.404 18.060 -17.530 1.00 54.25 282 VAL A O 1
ATOM 2251 N N . GLN A 1 283 ? -13.600 17.989 -16.204 1.00 47.44 283 GLN A N 1
ATOM 2252 C CA . GLN A 1 283 ? -12.703 18.576 -17.209 1.00 47.44 283 GLN A CA 1
ATOM 2253 C C . GLN A 1 283 ? -12.431 17.634 -18.388 1.00 47.44 283 GLN A C 1
ATOM 2255 O O . GLN A 1 283 ? -12.452 18.085 -19.536 1.00 47.44 283 GLN A O 1
ATOM 2260 N N . ALA A 1 284 ? -12.252 16.335 -18.133 1.00 47.22 284 ALA A N 1
ATOM 2261 C CA . ALA A 1 284 ? -12.090 15.338 -19.190 1.00 47.22 284 ALA A CA 1
ATOM 2262 C C . ALA A 1 284 ? -13.329 15.276 -20.104 1.00 47.22 284 ALA A C 1
ATOM 2264 O O . ALA A 1 284 ? -13.192 15.308 -21.320 1.00 47.22 284 ALA A O 1
ATOM 2265 N N . SER A 1 285 ? -14.539 15.313 -19.532 1.00 44.12 285 SER A N 1
ATOM 2266 C CA . SER A 1 285 ? -15.802 15.293 -20.296 1.00 44.12 285 SER A CA 1
ATOM 2267 C C . SER A 1 285 ? -16.110 16.567 -21.101 1.00 44.12 285 SER A C 1
ATOM 2269 O O . SER A 1 285 ? -17.009 16.561 -21.936 1.00 44.12 285 SER A O 1
ATOM 2271 N N . ARG A 1 286 ? -15.402 17.672 -20.835 1.00 41.69 286 ARG A N 1
ATOM 2272 C CA . ARG A 1 286 ? -15.551 18.959 -21.542 1.00 41.69 286 ARG A CA 1
ATOM 2273 C C . ARG A 1 286 ? -14.499 19.181 -22.631 1.00 41.69 286 ARG A C 1
ATOM 2275 O O . ARG A 1 286 ? -14.539 20.218 -23.289 1.00 41.69 286 ARG A O 1
ATOM 2282 N N . SER A 1 287 ? -13.552 18.256 -22.767 1.00 44.75 287 SER A N 1
ATOM 2283 C CA . SER A 1 287 ? -12.446 18.333 -23.728 1.00 44.75 287 SER A CA 1
ATOM 2284 C C . SER A 1 287 ? -12.654 17.443 -24.966 1.00 44.75 287 SER A C 1
ATOM 2286 O O . SER A 1 287 ? -11.789 17.441 -25.840 1.00 44.75 287 SER A O 1
ATOM 2288 N N . ASP A 1 288 ? -13.793 16.742 -25.040 1.00 38.28 288 ASP A N 1
ATOM 2289 C CA . ASP A 1 288 ? -14.327 16.028 -26.215 1.00 38.28 288 ASP A CA 1
ATOM 2290 C C . ASP A 1 288 ? -15.428 16.859 -26.904 1.00 38.28 288 ASP A C 1
ATOM 2292 O O . ASP A 1 288 ? -15.534 16.791 -28.152 1.00 38.28 288 ASP A O 1
#